Protein AF-A0A6G0RVB8-F1 (afdb_monomer)

Radius of gyration: 49.33 Å; Cα contacts (8 Å, |Δi|>4): 49; chains: 1; bounding box: 120×69×123 Å

Secondary structure (DSSP, 8-state):
-HHHHHHHHHHHHHHS-GGGHHHHHHHHHHHHHHHHHHHHHHHHHHHHHHHHHHHHHHHHHHHHHHHHHHHHHHH-HHHHH--THHHHHHHHHHHHHHHHHHHHHTHHHHHHHHHHHHHHHHHHHIIIIIIHHHHHHHHHHHHHHHHHHHHHHHHHHHHHHHHHHHHHHHHHHHHHHHHHHHHHHHHHHHHHHHT----

Sequence (199 aa):
MSGFLDALFRWQATYIPAELLPAYCVAGIGFVFVWVVSTPERNVGWQFSVEVWRVASLNGALWNDCLRHYNAVLANSEVRQLHGVAYVYALWGTFFAVPMQVLTRNEQKYGDYGRMLRHCWVAAYTTFYEYVPDLGLKTARSVNNYARATKDAAVSSRRRIGEALHLTLLICKFVTSLAFSCQWRSTLSWSTSCWVRPA

Mean predicted aligned error: 15.94 Å

Structure (mmCIF, N/CA/C/O backbone):
data_AF-A0A6G0RVB8-F1
#
_entry.id   AF-A0A6G0RVB8-F1
#
loop_
_atom_site.group_PDB
_atom_site.id
_atom_site.type_symbol
_atom_site.label_atom_id
_atom_site.label_alt_id
_atom_site.label_comp_id
_atom_site.label_asym_id
_atom_site.label_entity_id
_atom_site.label_seq_id
_atom_site.pdbx_PDB_ins_code
_atom_site.Cartn_x
_atom_site.Cartn_y
_atom_site.Cartn_z
_atom_site.occupancy
_atom_site.B_iso_or_equiv
_atom_site.auth_seq_id
_atom_site.auth_comp_id
_atom_site.auth_asym_id
_atom_site.auth_atom_id
_atom_site.pdbx_PDB_model_num
ATOM 1 N N . MET A 1 1 ? 27.997 -13.354 -65.431 1.00 54.69 1 MET A N 1
ATOM 2 C CA . MET A 1 1 ? 28.151 -12.134 -64.603 1.00 54.69 1 MET A CA 1
ATOM 3 C C . MET A 1 1 ? 27.884 -10.842 -65.383 1.00 54.69 1 MET A C 1
ATOM 5 O O . MET A 1 1 ? 27.371 -9.910 -64.785 1.00 54.69 1 MET A O 1
ATOM 9 N N . SER A 1 2 ? 28.139 -10.791 -66.700 1.00 69.94 2 SER A N 1
ATOM 10 C CA . SER A 1 2 ? 27.903 -9.614 -67.561 1.00 69.94 2 SER A CA 1
ATOM 11 C C . SER A 1 2 ? 26.426 -9.218 -67.720 1.00 69.94 2 SER A C 1
ATOM 13 O O . SER A 1 2 ? 26.082 -8.065 -67.500 1.00 69.94 2 SER A O 1
ATOM 15 N N . GLY A 1 3 ? 25.526 -10.169 -67.998 1.00 79.50 3 GLY A N 1
ATOM 16 C CA . GLY A 1 3 ? 24.108 -9.851 -68.248 1.00 79.50 3 GLY A CA 1
ATOM 17 C C . GLY A 1 3 ? 23.340 -9.276 -67.047 1.00 79.50 3 GLY A C 1
ATOM 18 O O . GLY A 1 3 ? 22.412 -8.495 -67.233 1.00 79.50 3 GLY A O 1
ATOM 19 N N . PHE A 1 4 ? 23.738 -9.623 -65.816 1.00 78.25 4 PHE A N 1
ATOM 20 C CA . PHE A 1 4 ? 23.145 -9.058 -64.597 1.00 78.25 4 PHE A CA 1
ATOM 21 C C . PHE A 1 4 ? 23.563 -7.600 -64.403 1.00 78.25 4 PHE A C 1
ATOM 23 O O . PHE A 1 4 ? 22.718 -6.762 -64.112 1.00 78.25 4 PHE A O 1
ATOM 30 N N . LEU A 1 5 ? 24.843 -7.288 -64.629 1.00 77.56 5 LEU A N 1
ATOM 31 C CA . LEU A 1 5 ? 25.342 -5.917 -64.561 1.00 77.56 5 LEU A CA 1
ATOM 32 C C . LEU A 1 5 ? 24.699 -5.047 -65.646 1.00 77.56 5 LEU A C 1
ATOM 34 O O . LEU A 1 5 ? 24.234 -3.962 -65.330 1.00 77.56 5 LEU A O 1
ATOM 38 N N . ASP A 1 6 ? 24.554 -5.541 -66.878 1.00 83.19 6 ASP A N 1
ATOM 39 C CA . ASP A 1 6 ? 23.884 -4.794 -67.957 1.00 83.19 6 ASP A CA 1
ATOM 40 C C . ASP A 1 6 ? 22.391 -4.552 -67.697 1.00 83.19 6 ASP A C 1
ATOM 42 O O . ASP A 1 6 ? 21.833 -3.536 -68.122 1.00 83.19 6 ASP A O 1
ATOM 46 N N . ALA A 1 7 ? 21.716 -5.487 -67.025 1.00 80.62 7 ALA A N 1
ATOM 47 C CA . ALA A 1 7 ? 20.334 -5.306 -66.595 1.00 80.62 7 ALA A CA 1
ATOM 48 C C . ALA A 1 7 ? 20.241 -4.279 -65.458 1.00 80.62 7 ALA A C 1
ATOM 50 O O . ALA A 1 7 ? 19.360 -3.422 -65.478 1.00 80.62 7 ALA A O 1
ATOM 51 N N . LEU A 1 8 ? 21.180 -4.323 -64.511 1.00 75.88 8 LEU A N 1
ATOM 52 C CA . LEU A 1 8 ? 21.249 -3.409 -63.374 1.00 75.88 8 LEU A CA 1
ATOM 53 C C . LEU A 1 8 ? 21.610 -1.986 -63.822 1.00 75.88 8 LEU A C 1
ATOM 55 O O . LEU A 1 8 ? 20.963 -1.043 -63.384 1.00 75.88 8 LEU A O 1
ATOM 59 N N . PHE A 1 9 ? 22.535 -1.822 -64.773 1.00 76.69 9 PHE A N 1
ATOM 60 C CA . PHE A 1 9 ? 22.865 -0.527 -65.376 1.00 76.69 9 PHE A CA 1
ATOM 61 C C . PHE A 1 9 ? 21.705 0.054 -66.182 1.00 76.69 9 PHE A C 1
ATOM 63 O O . PHE A 1 9 ? 21.423 1.244 -66.062 1.00 76.69 9 PHE A O 1
ATOM 70 N N . ARG A 1 10 ? 20.986 -0.766 -66.962 1.00 77.50 10 ARG A N 1
ATOM 71 C CA . ARG A 1 10 ? 19.772 -0.310 -67.660 1.00 77.50 10 ARG A CA 1
ATOM 72 C C . ARG A 1 10 ? 18.672 0.095 -66.687 1.00 77.50 10 ARG A C 1
ATOM 74 O O . ARG A 1 10 ? 18.029 1.122 -66.888 1.00 77.50 10 ARG A O 1
ATOM 81 N N . TRP A 1 11 ? 18.480 -0.679 -65.623 1.00 74.69 11 TRP A N 1
ATOM 82 C CA . TRP A 1 11 ? 17.522 -0.361 -64.569 1.00 74.69 11 TRP A CA 1
ATOM 83 C C . TRP A 1 11 ? 17.906 0.945 -63.859 1.00 74.69 11 TRP A C 1
ATOM 85 O O . TRP A 1 11 ? 17.098 1.865 -63.774 1.00 74.69 11 TRP A O 1
ATOM 95 N N . GLN A 1 12 ? 19.169 1.093 -63.463 1.00 71.19 12 GLN A N 1
ATOM 96 C CA . GLN A 1 12 ? 19.698 2.302 -62.837 1.00 71.19 12 GLN A CA 1
ATOM 97 C C . GLN A 1 12 ? 19.576 3.531 -63.748 1.00 71.19 12 GLN A C 1
ATOM 99 O O . GLN A 1 12 ? 19.141 4.575 -63.282 1.00 71.19 12 GLN A O 1
ATOM 104 N N . ALA A 1 13 ? 19.863 3.411 -65.046 1.00 70.69 13 ALA A N 1
ATOM 105 C CA . ALA A 1 13 ? 19.695 4.505 -66.004 1.00 70.69 13 ALA A CA 1
ATOM 106 C C . ALA A 1 13 ? 18.221 4.903 -66.222 1.00 70.69 13 ALA A C 1
ATOM 108 O O . ALA A 1 13 ? 17.942 6.054 -66.543 1.00 70.69 13 ALA A O 1
ATOM 109 N N . THR A 1 14 ? 17.283 3.966 -66.035 1.00 72.25 14 THR A N 1
ATOM 110 C CA . THR A 1 14 ? 15.838 4.206 -66.199 1.00 72.25 14 THR A CA 1
ATOM 111 C C . THR A 1 14 ? 15.218 4.864 -64.961 1.00 72.25 14 THR A C 1
ATOM 113 O O . THR A 1 14 ? 14.346 5.717 -65.097 1.00 72.25 14 THR A O 1
ATOM 116 N N . TYR A 1 15 ? 15.657 4.483 -63.756 1.00 66.44 15 TYR A N 1
ATOM 117 C CA . TYR A 1 15 ? 15.059 4.937 -62.491 1.00 66.44 15 TYR A CA 1
ATOM 118 C C . TYR A 1 15 ? 15.880 5.999 -61.742 1.00 66.44 15 TYR A C 1
ATOM 120 O O . TYR A 1 15 ? 15.340 6.672 -60.868 1.00 66.44 15 TYR A O 1
ATOM 128 N N . ILE A 1 16 ? 17.165 6.169 -62.066 1.00 65.06 16 ILE A N 1
ATOM 129 C CA . ILE A 1 16 ? 18.071 7.157 -61.462 1.00 65.06 16 ILE A CA 1
ATOM 130 C C . ILE A 1 16 ? 18.689 7.983 -62.604 1.00 65.06 16 ILE A C 1
ATOM 132 O O . ILE A 1 16 ? 19.846 7.770 -62.977 1.00 65.06 16 ILE A O 1
ATOM 136 N N . PRO A 1 17 ? 17.921 8.904 -63.217 1.00 71.94 17 PRO A N 1
ATOM 137 C CA . PRO A 1 17 ? 18.458 9.799 -64.236 1.00 71.94 17 PRO A CA 1
ATOM 138 C C . PRO A 1 17 ? 19.610 10.624 -63.648 1.00 71.94 17 PRO A C 1
ATOM 140 O O . PRO A 1 17 ? 19.508 11.163 -62.543 1.00 71.94 17 PRO A O 1
ATOM 143 N N . ALA A 1 18 ? 20.711 10.732 -64.396 1.00 67.56 18 ALA A N 1
ATOM 144 C CA . ALA A 1 18 ? 21.938 11.397 -63.946 1.00 67.56 18 ALA A CA 1
ATOM 145 C C . ALA A 1 18 ? 21.716 12.867 -63.534 1.00 67.56 18 ALA A C 1
ATOM 147 O O . ALA A 1 18 ? 22.440 13.391 -62.691 1.00 67.56 18 ALA A O 1
ATOM 148 N N . GLU A 1 19 ? 20.676 13.505 -64.071 1.00 71.88 19 GLU A N 1
ATOM 149 C CA . GLU A 1 19 ? 20.276 14.878 -63.749 1.00 71.88 19 GLU A CA 1
ATOM 150 C C . GLU A 1 19 ? 19.735 15.042 -62.317 1.00 71.88 19 GLU A C 1
ATOM 152 O O . GLU A 1 19 ? 19.879 16.111 -61.729 1.00 71.88 19 GLU A O 1
ATOM 157 N N . LEU A 1 20 ? 19.164 13.986 -61.715 1.00 72.38 20 LEU A N 1
ATOM 158 C CA . LEU A 1 20 ? 18.673 13.999 -60.328 1.00 72.38 20 LEU A CA 1
ATOM 159 C C . LEU A 1 20 ? 19.715 13.523 -59.307 1.00 72.38 20 LEU A C 1
ATOM 161 O O . LEU A 1 20 ? 19.480 13.600 -58.100 1.00 72.38 20 LEU A O 1
ATOM 165 N N . LEU A 1 21 ? 20.887 13.076 -59.759 1.00 73.94 21 LEU A N 1
ATOM 166 C CA . LEU A 1 21 ? 21.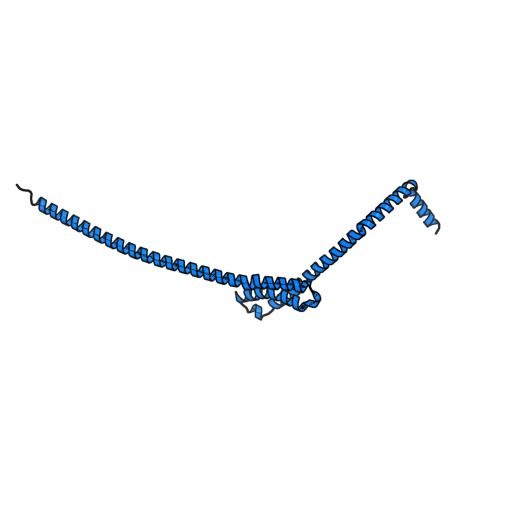975 12.619 -58.893 1.00 73.94 21 LEU A CA 1
ATOM 167 C C . LEU A 1 21 ? 22.395 13.670 -57.840 1.00 73.94 21 LEU A C 1
ATOM 169 O O . LEU A 1 21 ? 22.531 13.301 -56.671 1.00 73.94 21 LEU A O 1
ATOM 173 N N . PRO A 1 22 ? 22.492 14.979 -58.166 1.00 76.38 22 PRO A N 1
ATOM 174 C CA . PRO A 1 22 ? 22.740 16.017 -57.165 1.00 76.38 22 PRO A CA 1
ATOM 175 C C . PRO A 1 22 ? 21.626 16.114 -56.113 1.00 76.38 22 PRO A C 1
ATOM 177 O O . PRO A 1 22 ? 21.911 16.279 -54.928 1.00 76.38 22 PRO A O 1
ATOM 180 N N . ALA A 1 23 ? 20.362 15.964 -56.520 1.00 79.94 23 ALA A N 1
ATOM 181 C CA . ALA A 1 23 ? 19.216 16.018 -55.615 1.00 79.94 23 ALA A CA 1
ATOM 182 C C . ALA A 1 23 ? 19.193 14.821 -54.652 1.00 79.94 23 ALA A C 1
ATOM 184 O O . ALA A 1 23 ? 18.947 15.000 -53.460 1.00 79.94 23 ALA A O 1
ATOM 185 N N . TYR A 1 24 ? 19.530 13.618 -55.131 1.00 79.69 24 TYR A N 1
ATOM 186 C CA . TYR A 1 24 ? 19.682 12.437 -54.277 1.00 79.69 24 TYR A CA 1
ATOM 187 C C . TYR A 1 24 ? 20.841 12.580 -53.287 1.00 79.69 24 TYR A C 1
ATOM 189 O O . TYR A 1 24 ? 20.686 12.213 -52.123 1.00 79.69 24 TYR A O 1
ATOM 197 N N . CYS A 1 25 ? 21.972 13.159 -53.702 1.00 81.25 25 CYS A N 1
ATOM 198 C CA . CYS A 1 25 ? 23.088 13.446 -52.798 1.00 81.25 25 CYS A CA 1
ATOM 199 C C . CYS A 1 25 ? 22.684 14.433 -51.693 1.00 81.25 25 CYS A C 1
ATOM 201 O O . CYS A 1 25 ? 22.973 14.192 -50.523 1.00 81.25 25 CYS A O 1
ATOM 203 N N . VAL A 1 26 ? 21.966 15.508 -52.034 1.00 82.69 26 VAL A N 1
ATOM 204 C CA . VAL A 1 26 ? 21.492 16.500 -51.054 1.00 82.69 26 VAL A CA 1
ATOM 205 C C . VAL A 1 26 ? 20.445 15.902 -50.110 1.00 82.69 26 VAL A C 1
ATOM 207 O O . VAL A 1 26 ? 20.542 16.089 -48.898 1.00 82.69 26 VAL A O 1
ATOM 210 N N . ALA A 1 27 ? 19.489 15.127 -50.629 1.00 86.88 27 ALA A N 1
ATOM 211 C CA . ALA A 1 27 ? 18.504 14.420 -49.811 1.00 86.88 27 ALA A CA 1
ATOM 212 C C . ALA A 1 27 ? 19.164 13.383 -48.887 1.00 86.88 27 ALA A C 1
ATOM 214 O O . ALA A 1 27 ? 18.799 13.278 -47.718 1.00 86.88 27 ALA A O 1
ATOM 215 N N . GLY A 1 28 ? 20.172 12.659 -49.383 1.00 85.88 28 GLY A N 1
ATOM 216 C CA . GLY A 1 28 ? 20.959 11.704 -48.606 1.00 85.88 28 GLY A CA 1
ATOM 217 C C . GLY A 1 28 ? 21.735 12.376 -47.475 1.00 85.88 28 GLY A C 1
ATOM 218 O O . GLY A 1 28 ? 21.649 11.930 -46.333 1.00 85.88 28 GLY A O 1
ATOM 219 N N . ILE A 1 29 ? 22.426 13.487 -47.753 1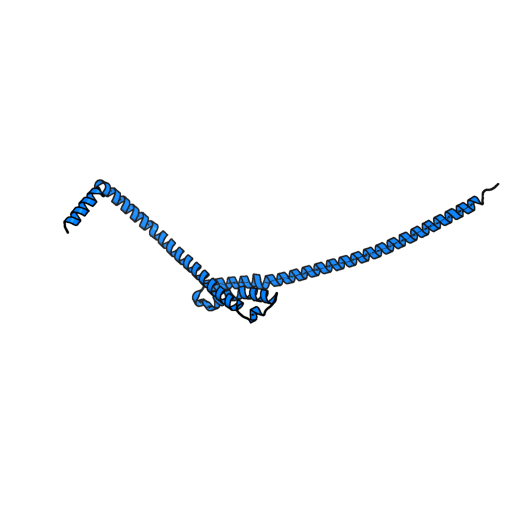.00 88.12 29 ILE A N 1
ATOM 220 C CA . ILE A 1 29 ? 23.124 14.282 -46.729 1.00 88.12 29 ILE A CA 1
ATOM 221 C C . ILE A 1 29 ? 22.126 14.826 -45.702 1.00 88.12 29 ILE A C 1
ATOM 223 O O . ILE A 1 29 ? 22.377 14.726 -44.503 1.00 88.12 29 ILE A O 1
ATOM 227 N N . GLY A 1 30 ? 20.975 15.340 -46.147 1.00 88.25 30 GLY A N 1
ATOM 228 C CA . GLY A 1 30 ? 19.906 15.808 -45.264 1.00 88.25 30 GLY A CA 1
ATOM 229 C C . GLY A 1 30 ? 19.362 14.701 -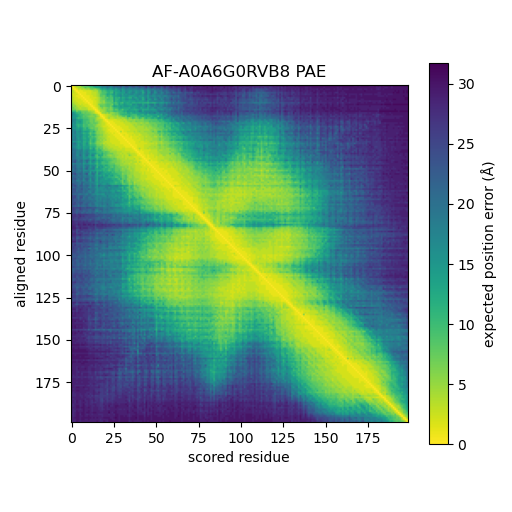44.359 1.00 88.25 30 GLY A C 1
ATOM 230 O O . GLY A 1 30 ? 19.218 14.906 -43.157 1.00 88.25 30 GLY A O 1
ATOM 231 N N . PHE A 1 31 ? 19.130 13.504 -44.900 1.00 89.94 31 PHE A N 1
ATOM 232 C CA . PHE A 1 31 ? 18.672 12.351 -44.125 1.00 89.94 31 PHE A CA 1
ATOM 233 C C . PHE A 1 31 ? 19.720 11.885 -43.113 1.00 89.94 31 PHE A C 1
ATOM 235 O O . PHE A 1 31 ? 19.384 11.642 -41.956 1.00 89.94 31 PHE A O 1
ATOM 242 N N . VAL A 1 32 ? 20.993 11.809 -43.513 1.00 89.25 32 VAL A N 1
ATOM 243 C CA . VAL A 1 32 ? 22.100 11.485 -42.602 1.00 89.25 32 VAL A CA 1
ATOM 244 C C . VAL A 1 32 ? 22.203 12.536 -41.500 1.00 89.25 32 VAL A C 1
ATOM 246 O O . VAL A 1 32 ? 22.337 12.178 -40.336 1.00 89.25 32 VAL A O 1
ATOM 249 N N . PHE A 1 33 ? 22.068 13.820 -41.830 1.00 87.44 33 PHE A N 1
ATOM 250 C CA . PHE A 1 33 ? 22.093 14.902 -40.851 1.00 87.44 33 PHE A CA 1
ATOM 251 C C . PHE A 1 33 ? 20.932 14.794 -39.852 1.00 87.44 33 PHE A C 1
ATOM 253 O O . PHE A 1 33 ? 21.164 14.782 -38.646 1.00 87.44 33 PHE A O 1
ATOM 260 N N . VAL A 1 34 ? 19.694 14.616 -40.329 1.00 91.62 34 VAL A N 1
ATOM 261 C CA . VAL A 1 34 ? 18.511 14.389 -39.477 1.00 91.62 34 VAL A CA 1
ATOM 262 C C . VAL A 1 34 ? 18.686 13.141 -38.614 1.00 91.62 34 VAL A C 1
ATOM 264 O O . VAL A 1 34 ? 18.359 13.151 -37.427 1.00 91.62 34 VAL A O 1
ATOM 267 N N . TRP A 1 35 ? 19.230 12.062 -39.176 1.00 90.88 35 TRP A N 1
ATOM 268 C CA . TRP A 1 35 ? 19.510 10.838 -38.438 1.00 90.88 35 TRP A CA 1
ATOM 269 C C . TRP A 1 35 ? 20.529 11.080 -37.325 1.00 90.88 35 TRP A C 1
ATOM 271 O O . TRP A 1 35 ? 20.294 10.677 -36.189 1.00 90.88 35 TRP A O 1
ATOM 281 N N . VAL A 1 36 ? 21.637 11.762 -37.615 1.00 90.44 36 VAL A N 1
ATOM 282 C CA . VAL A 1 36 ? 22.683 12.080 -36.634 1.00 90.44 36 VAL A CA 1
ATOM 283 C C . VAL A 1 36 ? 22.133 12.978 -35.526 1.00 90.44 36 VAL A C 1
ATOM 285 O O . VAL A 1 36 ? 22.345 12.669 -34.357 1.00 90.44 36 VAL A O 1
ATOM 288 N N . VAL A 1 37 ? 21.363 14.015 -35.868 1.00 86.19 37 VAL A N 1
ATOM 289 C CA . VAL A 1 37 ? 20.760 14.946 -34.898 1.00 86.19 37 VAL A CA 1
ATOM 290 C C . VAL A 1 37 ? 19.707 14.262 -34.017 1.00 86.19 37 VAL A C 1
ATOM 292 O O . VAL A 1 37 ? 19.682 14.488 -32.813 1.00 86.19 37 VAL A O 1
ATOM 295 N N . SER A 1 38 ? 18.883 13.368 -34.575 1.00 84.19 38 SER A N 1
ATOM 296 C CA . SER A 1 38 ? 17.845 12.637 -33.823 1.00 84.19 38 SER A CA 1
ATOM 297 C C . SER A 1 38 ? 18.359 11.398 -33.076 1.00 84.19 38 SER A C 1
ATOM 299 O O . SER A 1 38 ? 17.666 10.844 -32.225 1.00 84.19 38 SER A O 1
ATOM 301 N N . THR A 1 39 ? 19.567 10.909 -33.373 1.00 90.06 39 THR A N 1
ATOM 302 C CA . THR A 1 39 ? 20.178 9.762 -32.674 1.00 90.06 39 THR A CA 1
ATOM 303 C C . THR A 1 39 ? 20.344 9.973 -31.166 1.00 90.06 39 THR A C 1
ATOM 305 O O . THR A 1 39 ? 19.910 9.086 -30.427 1.00 90.06 39 THR A O 1
ATOM 308 N N . PRO A 1 40 ? 20.909 11.089 -30.664 1.00 85.00 40 PRO A N 1
ATOM 309 C CA . PRO A 1 40 ? 21.008 11.312 -29.224 1.00 85.00 40 PRO A CA 1
ATOM 310 C C . PRO A 1 40 ? 19.631 11.354 -28.553 1.00 85.00 40 PRO A C 1
ATOM 312 O O . PRO A 1 40 ? 19.454 10.722 -27.516 1.00 85.00 40 PRO A O 1
ATOM 315 N N . GLU A 1 41 ? 18.637 12.002 -29.166 1.00 84.06 41 GLU A N 1
ATOM 316 C CA . GLU A 1 41 ? 17.272 12.069 -28.626 1.00 84.06 41 GLU A CA 1
ATOM 317 C C . GLU A 1 41 ? 16.610 10.691 -28.557 1.00 84.06 41 GLU A C 1
ATOM 319 O O . GLU A 1 41 ? 16.042 10.323 -27.531 1.00 84.06 41 GLU A O 1
ATOM 324 N N . ARG A 1 42 ? 16.736 9.882 -29.616 1.00 85.19 42 ARG A N 1
ATOM 325 C CA . ARG A 1 42 ? 16.231 8.501 -29.628 1.00 85.19 42 ARG A CA 1
ATOM 326 C C . ARG A 1 42 ? 16.937 7.627 -28.601 1.00 85.19 42 ARG A C 1
ATOM 328 O O . ARG A 1 42 ? 16.284 6.803 -27.969 1.00 85.19 42 ARG A O 1
ATOM 335 N N . ASN A 1 43 ? 18.242 7.815 -28.401 1.00 91.69 43 ASN A N 1
ATOM 336 C CA . ASN A 1 43 ? 18.987 7.079 -27.386 1.00 91.69 43 ASN A CA 1
ATOM 337 C C . ASN A 1 43 ? 18.515 7.456 -25.974 1.00 91.69 43 ASN A C 1
ATOM 339 O O . ASN A 1 43 ? 18.236 6.570 -25.172 1.00 91.69 43 ASN A O 1
ATOM 343 N N . VAL A 1 44 ? 18.338 8.750 -25.687 1.00 90.81 44 VAL A N 1
ATOM 344 C CA . VAL A 1 44 ? 17.771 9.223 -24.411 1.00 90.81 44 VAL A CA 1
ATOM 345 C C . VAL A 1 44 ? 16.350 8.693 -24.216 1.00 90.81 44 VAL A C 1
ATOM 347 O O . VAL A 1 44 ? 16.036 8.171 -23.149 1.00 90.81 44 VAL A O 1
ATOM 350 N N . GLY A 1 45 ? 15.510 8.753 -25.252 1.00 88.06 45 GLY A N 1
ATOM 351 C CA . GLY A 1 45 ? 14.152 8.214 -25.220 1.00 88.06 45 GLY A CA 1
ATOM 352 C C . GLY A 1 45 ? 14.119 6.708 -24.951 1.00 88.06 45 GLY A C 1
ATOM 353 O O . GLY A 1 45 ? 13.288 6.239 -24.173 1.00 88.06 45 GLY A O 1
ATOM 354 N N . TRP A 1 46 ? 15.050 5.946 -25.530 1.00 88.62 46 TRP A N 1
ATOM 355 C CA . TRP A 1 46 ? 15.172 4.511 -25.279 1.00 88.62 46 TRP A CA 1
ATOM 356 C C . TRP A 1 46 ? 15.630 4.215 -23.852 1.00 88.62 46 TRP A C 1
ATOM 358 O O . TRP A 1 46 ? 15.016 3.392 -23.180 1.00 88.62 46 TRP A O 1
ATOM 368 N N . GLN A 1 47 ? 16.643 4.928 -23.355 1.00 90.81 47 GLN A N 1
ATOM 369 C CA . GLN A 1 47 ? 17.108 4.790 -21.971 1.00 90.81 47 GLN A CA 1
ATOM 370 C C . GLN A 1 47 ? 15.998 5.119 -20.970 1.00 90.81 47 GLN A C 1
ATOM 372 O O . GLN A 1 47 ? 15.750 4.354 -20.040 1.00 90.81 47 GLN A O 1
ATOM 377 N N . PHE A 1 48 ? 15.269 6.211 -21.201 1.00 87.62 48 PHE A N 1
ATOM 378 C CA . PHE A 1 48 ? 14.108 6.569 -20.395 1.00 87.62 48 PHE A CA 1
ATOM 379 C C . PHE A 1 48 ? 13.035 5.474 -20.432 1.00 87.62 48 PHE A C 1
ATOM 381 O O . PHE A 1 48 ? 12.529 5.070 -19.389 1.00 87.62 48 PHE A O 1
ATOM 388 N N . SER A 1 49 ? 12.726 4.940 -21.616 1.00 87.12 49 SER A N 1
ATOM 389 C CA . SER A 1 49 ? 11.733 3.870 -21.777 1.00 87.12 49 SER A CA 1
ATOM 390 C C . SER A 1 49 ? 12.143 2.586 -21.055 1.00 87.12 49 SER A C 1
ATOM 392 O O . SER A 1 49 ? 11.308 1.957 -20.408 1.00 87.12 49 SER A O 1
ATOM 394 N N . VAL A 1 50 ? 13.424 2.211 -21.119 1.00 91.94 50 VAL A N 1
ATOM 395 C CA . VAL A 1 50 ? 13.977 1.060 -20.391 1.00 91.94 50 VAL A CA 1
ATOM 396 C C . VAL A 1 50 ? 13.858 1.265 -18.885 1.00 91.94 50 VAL A C 1
ATOM 398 O O . VAL A 1 50 ? 13.444 0.346 -18.181 1.00 91.94 50 VAL A O 1
ATOM 401 N N . GLU A 1 51 ? 14.156 2.461 -18.383 1.00 87.25 51 GLU A N 1
ATOM 402 C CA . GLU A 1 51 ? 14.057 2.760 -16.955 1.00 87.25 51 GLU A CA 1
ATOM 403 C C . GLU A 1 51 ? 12.599 2.772 -16.470 1.00 87.25 51 GLU A C 1
ATOM 405 O O . GLU A 1 51 ? 12.275 2.169 -15.445 1.00 87.25 51 GLU A O 1
ATOM 410 N N . VAL A 1 52 ? 11.683 3.359 -17.247 1.00 87.12 52 VAL A N 1
ATOM 411 C CA . VAL A 1 52 ? 10.236 3.291 -16.984 1.00 87.12 52 VAL A CA 1
ATOM 412 C C . VAL A 1 52 ? 9.757 1.841 -16.978 1.00 87.12 52 VAL A C 1
ATOM 414 O O . VAL A 1 52 ? 9.028 1.433 -16.072 1.00 87.12 52 VAL A O 1
ATOM 417 N N . TRP A 1 53 ? 10.198 1.034 -17.943 1.00 86.50 53 TRP A N 1
ATOM 418 C CA . TRP A 1 53 ? 9.871 -0.387 -18.002 1.00 86.50 53 TRP A CA 1
ATOM 419 C C . TRP A 1 53 ? 10.435 -1.162 -16.805 1.00 86.50 53 TRP A C 1
ATOM 421 O O . TRP A 1 53 ? 9.758 -2.022 -16.236 1.00 86.50 53 TRP A O 1
ATOM 431 N N . ARG A 1 54 ? 11.652 -0.836 -16.362 1.00 88.69 54 ARG A N 1
ATOM 432 C CA . ARG A 1 54 ? 12.273 -1.410 -15.162 1.00 88.69 54 ARG A CA 1
ATOM 433 C C . ARG A 1 54 ? 11.434 -1.118 -13.920 1.00 88.69 54 ARG A C 1
ATOM 435 O O . ARG A 1 54 ? 11.138 -2.028 -13.152 1.00 88.69 54 ARG A O 1
ATOM 442 N N . VAL A 1 55 ? 10.986 0.121 -13.740 1.00 82.88 55 VAL A N 1
ATOM 443 C CA . VAL A 1 55 ? 10.119 0.495 -12.613 1.00 82.88 55 VAL A CA 1
ATOM 444 C C . VAL A 1 55 ? 8.749 -0.181 -12.719 1.00 82.88 55 VAL A C 1
ATOM 446 O O . VAL A 1 55 ? 8.260 -0.722 -11.726 1.00 82.88 55 VAL A O 1
ATOM 449 N N . ALA A 1 56 ? 8.135 -0.212 -13.903 1.00 83.62 56 ALA A N 1
ATOM 450 C CA . ALA A 1 56 ? 6.842 -0.865 -14.116 1.00 83.62 56 ALA A CA 1
ATOM 451 C C . ALA A 1 56 ? 6.907 -2.375 -13.833 1.00 83.62 56 ALA A C 1
ATOM 453 O O . ALA A 1 56 ? 6.040 -2.919 -13.150 1.00 83.62 56 ALA A O 1
ATOM 454 N N . SER A 1 57 ? 7.965 -3.046 -14.291 1.00 84.31 57 SER A N 1
ATOM 455 C CA . SER A 1 57 ? 8.185 -4.475 -14.046 1.00 84.31 57 SER A CA 1
ATOM 456 C C . SER A 1 57 ? 8.488 -4.783 -12.579 1.00 84.31 57 SER A C 1
ATOM 458 O O . SER A 1 57 ? 7.956 -5.760 -12.053 1.00 84.31 57 SER A O 1
ATOM 460 N N . LEU A 1 58 ? 9.255 -3.937 -11.881 1.00 85.81 58 LEU A N 1
ATOM 461 C CA . LEU A 1 58 ? 9.466 -4.061 -10.434 1.00 85.81 58 LEU A CA 1
ATOM 462 C C . LEU A 1 58 ? 8.158 -3.892 -9.654 1.00 85.81 58 LEU A C 1
ATOM 464 O O . LEU A 1 58 ? 7.881 -4.686 -8.756 1.00 85.81 58 LEU A O 1
ATOM 468 N N . ASN A 1 59 ? 7.326 -2.916 -10.025 1.00 83.31 59 ASN A N 1
ATOM 469 C CA . ASN A 1 59 ? 6.003 -2.742 -9.427 1.00 83.31 59 ASN A CA 1
ATOM 470 C C . ASN A 1 59 ? 5.104 -3.954 -9.691 1.00 83.31 59 ASN A C 1
ATOM 472 O O . ASN A 1 59 ? 4.503 -4.485 -8.761 1.00 83.31 59 ASN A O 1
ATOM 476 N N . GLY A 1 60 ? 5.046 -4.436 -10.934 1.00 83.31 60 GLY A N 1
ATOM 477 C CA . GLY A 1 60 ? 4.275 -5.629 -11.285 1.00 83.31 60 GLY A CA 1
ATOM 478 C C . GLY A 1 60 ? 4.736 -6.873 -10.518 1.00 83.31 60 GLY A C 1
ATOM 479 O O . GLY A 1 60 ? 3.911 -7.630 -10.005 1.00 83.31 60 GLY A O 1
ATOM 480 N N . ALA A 1 61 ? 6.050 -7.060 -10.373 1.00 87.25 61 ALA A N 1
ATOM 481 C CA . ALA A 1 61 ? 6.621 -8.154 -9.595 1.00 87.25 61 ALA A CA 1
ATOM 482 C C . ALA A 1 61 ? 6.257 -8.054 -8.108 1.00 87.25 61 ALA A C 1
ATOM 484 O O . ALA A 1 61 ? 5.874 -9.061 -7.514 1.00 87.25 61 ALA A O 1
ATOM 485 N N . LEU A 1 62 ? 6.308 -6.850 -7.530 1.00 87.12 62 LEU A N 1
ATOM 486 C CA . LEU A 1 62 ? 5.912 -6.607 -6.145 1.00 87.12 62 LEU A CA 1
ATOM 487 C C . LEU A 1 62 ? 4.441 -6.961 -5.922 1.00 87.12 62 LEU A C 1
ATOM 489 O O . LEU A 1 62 ? 4.121 -7.689 -4.987 1.00 87.12 62 LEU A O 1
ATOM 493 N N . TRP A 1 63 ? 3.551 -6.488 -6.797 1.00 86.19 63 TRP A N 1
ATOM 494 C CA . TRP A 1 63 ? 2.123 -6.792 -6.719 1.00 86.19 63 TRP A CA 1
ATOM 495 C C . TRP A 1 63 ? 1.852 -8.291 -6.802 1.00 86.19 63 TRP A C 1
ATOM 497 O O . TRP A 1 63 ? 1.075 -8.815 -6.009 1.00 86.19 63 TRP A O 1
ATOM 507 N N . ASN A 1 64 ? 2.526 -8.997 -7.707 1.00 88.44 64 ASN A N 1
ATOM 508 C CA . ASN A 1 64 ? 2.393 -10.444 -7.825 1.00 88.44 64 ASN A CA 1
ATOM 509 C C . ASN A 1 64 ? 2.906 -11.182 -6.572 1.00 88.44 64 ASN A C 1
ATOM 511 O O . ASN A 1 64 ? 2.245 -12.092 -6.070 1.00 88.44 64 ASN A O 1
ATOM 515 N N . ASP A 1 65 ? 4.056 -10.767 -6.029 1.00 87.62 65 ASP A N 1
ATOM 516 C CA . ASP A 1 65 ? 4.627 -11.337 -4.804 1.00 87.62 65 ASP A CA 1
ATOM 517 C C . ASP A 1 65 ? 3.694 -11.101 -3.595 1.00 87.62 65 ASP A C 1
ATOM 519 O O . ASP A 1 65 ? 3.454 -12.024 -2.808 1.00 87.62 65 ASP A O 1
ATOM 523 N N . CYS A 1 66 ? 3.100 -9.906 -3.487 1.00 86.00 66 CYS A N 1
ATOM 524 C CA . CYS A 1 66 ? 2.087 -9.570 -2.485 1.00 86.00 66 CYS A CA 1
ATOM 525 C C . CYS A 1 66 ? 0.812 -10.405 -2.650 1.00 86.00 66 CYS A C 1
ATOM 527 O O . CYS A 1 66 ? 0.347 -10.993 -1.679 1.00 86.00 66 CYS A O 1
ATOM 529 N N . LEU A 1 67 ? 0.265 -10.515 -3.866 1.00 87.38 67 LEU A N 1
ATOM 530 C CA . LEU A 1 67 ? -0.939 -11.307 -4.152 1.00 87.38 67 LEU A CA 1
ATOM 531 C C . LEU A 1 67 ? -0.770 -12.777 -3.762 1.00 87.38 67 LEU A C 1
ATOM 533 O O . LEU A 1 67 ? -1.681 -13.372 -3.191 1.00 87.38 67 LEU A O 1
ATOM 537 N N . ARG A 1 68 ? 0.409 -13.360 -4.003 1.00 87.44 68 ARG A N 1
ATOM 538 C CA . ARG A 1 68 ? 0.715 -14.727 -3.556 1.00 87.44 68 ARG A CA 1
ATOM 539 C C . ARG A 1 68 ? 0.662 -14.861 -2.037 1.00 87.44 68 ARG A C 1
ATOM 541 O O . ARG A 1 68 ? 0.073 -15.816 -1.539 1.00 87.44 68 ARG A O 1
ATOM 548 N N . HIS A 1 69 ? 1.239 -13.907 -1.309 1.00 85.19 69 HIS A N 1
ATOM 549 C CA . HIS A 1 69 ? 1.202 -13.914 0.155 1.00 85.19 69 HIS A CA 1
ATOM 550 C C . HIS A 1 69 ? -0.217 -13.667 0.683 1.00 85.19 69 HIS A C 1
ATOM 552 O O . HIS A 1 69 ? -0.634 -14.351 1.612 1.00 85.19 69 HIS A O 1
ATOM 558 N N . TYR A 1 70 ? -1.000 -12.783 0.058 1.00 83.50 70 TYR A N 1
ATOM 559 C CA . TYR A 1 70 ? -2.410 -12.593 0.409 1.00 83.50 70 TYR A CA 1
ATOM 560 C C . TYR A 1 70 ? -3.234 -13.857 0.210 1.00 83.50 70 TYR A C 1
ATOM 562 O O . TYR A 1 70 ? -3.981 -14.240 1.105 1.00 83.50 70 TYR A O 1
ATOM 570 N N . ASN A 1 71 ? -3.066 -14.537 -0.924 1.00 84.25 71 ASN A N 1
ATOM 571 C CA . ASN A 1 71 ? -3.746 -15.803 -1.177 1.00 84.25 71 ASN A CA 1
ATOM 572 C C . ASN A 1 71 ? -3.358 -16.863 -0.139 1.00 84.25 71 ASN A C 1
ATOM 574 O O . ASN A 1 71 ? -4.226 -17.598 0.322 1.00 84.25 71 ASN A O 1
ATOM 578 N N . ALA A 1 72 ? -2.091 -16.911 0.282 1.00 85.62 72 ALA A N 1
ATOM 579 C CA . ALA A 1 72 ? -1.648 -17.812 1.343 1.00 85.62 72 ALA A CA 1
ATOM 580 C C . ALA A 1 72 ? -2.282 -17.476 2.707 1.00 85.62 72 ALA A C 1
ATOM 582 O O . ALA A 1 72 ? -2.700 -18.383 3.424 1.00 85.62 72 ALA A O 1
ATOM 583 N N . VAL A 1 73 ? -2.404 -16.189 3.054 1.00 83.31 73 VAL A N 1
ATOM 584 C CA . VAL A 1 73 ? -3.068 -15.744 4.292 1.00 83.31 73 VAL A CA 1
ATOM 585 C C . VAL A 1 73 ? -4.566 -16.054 4.259 1.00 83.31 73 VAL A C 1
ATOM 587 O O . VAL A 1 73 ? -5.098 -16.581 5.229 1.00 83.31 73 VAL A O 1
ATOM 590 N N . LEU A 1 74 ? -5.245 -15.775 3.144 1.00 81.00 74 LEU A N 1
ATOM 591 C CA . LEU A 1 74 ? -6.675 -16.055 2.967 1.00 81.00 74 LEU A CA 1
ATOM 592 C C . LEU A 1 74 ? -6.988 -17.556 2.964 1.00 81.00 74 LEU A C 1
ATOM 594 O O . LEU A 1 74 ? -8.058 -17.966 3.412 1.00 81.00 74 LEU A O 1
ATOM 598 N N . ALA A 1 75 ? -6.066 -18.379 2.465 1.00 82.50 75 ALA A N 1
ATOM 599 C CA . ALA A 1 75 ? -6.191 -19.831 2.491 1.00 82.50 75 ALA A CA 1
ATOM 600 C C . ALA A 1 75 ? -5.934 -20.434 3.884 1.00 82.50 75 ALA A C 1
ATOM 602 O O . ALA A 1 75 ? -6.251 -21.604 4.102 1.00 82.50 75 ALA A O 1
ATOM 603 N N . ASN A 1 76 ? -5.375 -19.668 4.828 1.00 84.31 76 ASN A N 1
ATOM 604 C CA . ASN A 1 76 ? -5.058 -20.159 6.163 1.00 84.31 76 ASN A CA 1
ATOM 605 C C . ASN A 1 76 ? -6.339 -20.391 6.986 1.00 84.31 76 ASN A C 1
ATOM 607 O O . ASN A 1 76 ? -7.171 -19.496 7.162 1.00 84.31 76 ASN A O 1
ATOM 611 N N . SER A 1 77 ? -6.484 -21.607 7.518 1.00 77.50 77 SER A N 1
ATOM 612 C CA . SER A 1 77 ? -7.632 -22.014 8.328 1.00 77.50 77 SER A CA 1
ATOM 613 C C . SER A 1 77 ? -7.775 -21.213 9.620 1.00 77.50 77 SER A C 1
ATOM 615 O O . SER A 1 77 ? -8.903 -20.972 10.030 1.00 77.50 77 SER A O 1
ATOM 617 N N . GLU A 1 78 ? -6.678 -20.770 10.239 1.00 79.75 78 GLU A N 1
ATOM 618 C CA . GLU A 1 78 ? -6.725 -19.952 11.458 1.00 79.75 78 GLU A CA 1
ATOM 619 C C . GLU A 1 78 ? -7.360 -18.594 11.175 1.00 79.75 78 GLU A C 1
ATOM 621 O O . GLU A 1 78 ? -8.292 -18.194 11.862 1.00 79.75 78 GLU A O 1
ATOM 626 N N . VAL A 1 79 ? -6.933 -17.927 10.098 1.00 75.44 79 VAL A N 1
ATOM 627 C CA . VAL A 1 79 ? -7.496 -16.637 9.670 1.00 75.44 79 VAL A CA 1
ATOM 628 C C . VAL A 1 79 ? -8.969 -16.791 9.305 1.00 75.44 79 VAL A C 1
ATOM 630 O O . VAL A 1 79 ? -9.787 -15.945 9.653 1.00 75.44 79 VAL A O 1
ATOM 633 N N . ARG A 1 80 ? -9.333 -17.907 8.669 1.00 74.31 80 ARG A N 1
ATOM 634 C CA . ARG A 1 80 ? -10.720 -18.230 8.320 1.00 74.31 80 ARG A CA 1
ATOM 635 C C . ARG A 1 80 ? -11.601 -18.557 9.533 1.00 74.31 80 ARG A C 1
ATOM 637 O O . ARG A 1 80 ? -12.819 -18.441 9.430 1.00 74.31 80 ARG A O 1
ATOM 644 N N . GLN A 1 81 ? -11.007 -18.967 10.653 1.00 79.88 81 GLN A N 1
ATOM 645 C CA . GLN A 1 81 ? -11.712 -19.178 11.920 1.00 79.88 81 GLN A CA 1
ATOM 646 C C . GLN A 1 81 ? -11.981 -17.868 12.671 1.00 79.88 81 GLN A C 1
ATOM 648 O O . GLN A 1 81 ? -12.868 -17.841 13.527 1.00 79.88 81 GLN A O 1
ATOM 653 N N . LEU A 1 82 ? -11.272 -16.771 12.362 1.00 80.50 82 LEU A N 1
ATOM 654 C CA . LEU A 1 82 ? -11.671 -15.463 12.876 1.00 80.50 82 LEU A CA 1
ATOM 655 C C . LEU A 1 82 ? -13.039 -15.092 12.291 1.00 80.50 82 LEU A C 1
ATOM 657 O O . LEU A 1 82 ? -13.255 -15.123 11.081 1.00 80.50 82 LEU A O 1
ATOM 661 N N . HIS A 1 83 ? -13.962 -14.689 13.161 1.00 77.25 83 HIS A N 1
ATOM 662 C CA . HIS A 1 83 ? -15.297 -14.251 12.769 1.00 77.25 83 HIS A CA 1
ATOM 663 C C . HIS A 1 83 ? -15.526 -12.767 13.078 1.00 77.25 83 HIS A C 1
ATOM 665 O O . HIS A 1 83 ? -15.004 -12.207 14.046 1.00 77.25 83 HIS A O 1
ATOM 671 N N . GLY A 1 84 ? -16.342 -12.123 12.240 1.00 82.25 84 GLY A N 1
ATOM 672 C CA . GLY A 1 84 ? -16.822 -10.758 12.448 1.00 82.25 84 GLY A CA 1
ATOM 673 C C . GLY A 1 84 ? -15.720 -9.700 12.382 1.00 82.25 84 GLY A C 1
ATOM 674 O O . GLY A 1 84 ? -14.909 -9.671 11.460 1.00 82.25 84 GLY A O 1
ATOM 675 N N . VAL A 1 85 ? -15.705 -8.800 13.366 1.00 78.75 85 VAL A N 1
ATOM 676 C CA . VAL A 1 85 ? -14.818 -7.624 13.382 1.00 78.75 85 VAL A CA 1
ATOM 677 C C . VAL A 1 85 ? -13.345 -8.015 13.526 1.00 78.75 85 VAL A C 1
ATOM 679 O O . VAL A 1 85 ? -12.479 -7.356 12.958 1.00 78.75 85 VAL A O 1
ATOM 682 N N . ALA A 1 86 ? -13.054 -9.117 14.223 1.00 81.31 86 ALA A N 1
ATOM 683 C CA . ALA A 1 86 ? -11.687 -9.591 14.415 1.00 81.31 86 ALA A CA 1
ATOM 684 C C . ALA A 1 86 ? -11.051 -10.062 13.093 1.00 81.31 86 ALA A C 1
ATOM 686 O O . ALA A 1 86 ? -9.886 -9.772 12.837 1.00 81.31 86 ALA A O 1
ATOM 687 N N . TYR A 1 87 ? -11.837 -10.696 12.213 1.00 80.75 87 TYR A N 1
ATOM 688 C CA . TYR A 1 87 ? -11.404 -11.064 10.860 1.00 80.75 87 TYR A CA 1
ATOM 689 C C . TYR A 1 87 ? -11.095 -9.835 10.004 1.00 80.75 87 TYR A C 1
ATOM 691 O O . TYR A 1 87 ? -10.052 -9.772 9.359 1.00 80.75 87 TYR A O 1
ATOM 699 N N . VAL A 1 88 ? -11.977 -8.831 10.037 1.00 82.94 88 VAL A N 1
ATOM 700 C CA . VAL A 1 88 ? -11.790 -7.579 9.289 1.00 82.94 88 VAL A CA 1
ATOM 701 C C . VAL A 1 88 ? -10.535 -6.848 9.762 1.00 82.94 88 VAL A C 1
ATOM 703 O O . VAL A 1 88 ? -9.752 -6.391 8.936 1.00 82.94 88 VAL A O 1
ATOM 706 N N . TYR A 1 89 ? -10.306 -6.783 11.075 1.00 80.31 89 TYR A N 1
ATOM 707 C CA . TYR A 1 89 ? -9.122 -6.135 11.636 1.00 80.31 89 TYR A CA 1
ATOM 708 C C . TYR A 1 89 ? -7.834 -6.895 11.296 1.00 80.31 89 TYR A C 1
ATOM 710 O O . TYR A 1 89 ? -6.837 -6.282 10.918 1.00 80.31 89 TYR A O 1
ATOM 718 N N . ALA A 1 90 ? -7.870 -8.230 11.354 1.00 83.94 90 ALA A N 1
ATOM 719 C CA . ALA A 1 90 ? -6.756 -9.073 10.938 1.00 83.94 90 ALA A CA 1
ATOM 720 C C . ALA A 1 90 ? -6.432 -8.874 9.450 1.00 83.94 90 ALA A C 1
ATOM 722 O O . ALA A 1 90 ? -5.282 -8.604 9.111 1.00 83.94 90 ALA A O 1
ATOM 723 N N . LEU A 1 91 ? -7.430 -8.910 8.562 1.00 84.12 91 LEU A N 1
ATOM 724 C CA . LEU A 1 91 ? -7.254 -8.619 7.135 1.00 84.12 91 L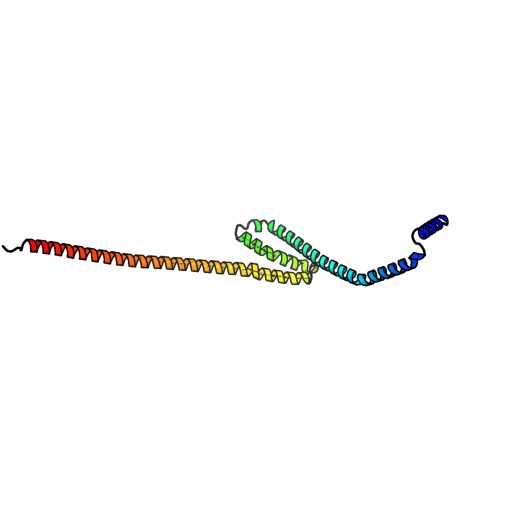EU A CA 1
ATOM 725 C C . LEU A 1 91 ? -6.680 -7.224 6.891 1.00 84.12 91 LEU A C 1
ATOM 727 O O . LEU A 1 91 ? -5.753 -7.074 6.096 1.00 84.12 91 LEU A O 1
ATOM 731 N N . TRP A 1 92 ? -7.202 -6.221 7.597 1.00 83.50 92 TRP A N 1
ATOM 732 C CA . TRP A 1 92 ? -6.736 -4.841 7.500 1.00 83.50 92 TRP A CA 1
ATOM 733 C C . TRP A 1 92 ? -5.270 -4.708 7.920 1.00 83.50 92 TRP A C 1
ATOM 735 O O . TRP A 1 92 ? -4.484 -4.079 7.220 1.00 83.50 92 TRP A O 1
ATOM 745 N N . GLY A 1 93 ? -4.857 -5.370 9.004 1.00 83.69 93 GLY A N 1
ATOM 746 C CA . GLY A 1 93 ? -3.449 -5.425 9.408 1.00 83.69 93 GLY A CA 1
ATOM 747 C C . GLY A 1 93 ? -2.582 -6.172 8.394 1.00 83.69 93 GLY A C 1
ATOM 748 O O . GLY A 1 93 ? -1.479 -5.734 8.062 1.00 83.69 93 GLY A O 1
ATOM 749 N N . THR A 1 94 ? -3.105 -7.263 7.832 1.00 86.25 94 THR A N 1
ATOM 750 C CA . THR A 1 94 ? -2.387 -8.063 6.832 1.00 86.25 94 THR A CA 1
ATOM 751 C C . THR A 1 94 ? -2.138 -7.272 5.545 1.00 86.25 94 THR A C 1
ATOM 753 O O . THR A 1 94 ? -1.078 -7.418 4.937 1.00 86.25 94 THR A O 1
ATOM 756 N N . PHE A 1 95 ? -3.069 -6.391 5.163 1.00 85.81 95 PHE A N 1
ATOM 757 C CA . PHE A 1 95 ? -2.940 -5.493 4.012 1.00 85.81 95 PHE A CA 1
ATOM 758 C C . PHE A 1 95 ? -1.700 -4.588 4.087 1.00 85.81 95 PHE A C 1
ATOM 760 O O . PHE A 1 95 ? -1.052 -4.317 3.081 1.00 85.81 95 PHE A O 1
ATOM 767 N N . PHE A 1 96 ? -1.318 -4.151 5.286 1.00 84.75 96 PHE A N 1
ATOM 768 C CA . PHE A 1 96 ? -0.095 -3.369 5.475 1.00 84.75 96 PHE A CA 1
ATOM 769 C C . PHE A 1 96 ? 1.128 -4.258 5.729 1.00 84.75 96 PHE A C 1
ATOM 771 O O . PHE A 1 96 ? 2.226 -3.963 5.253 1.00 84.75 96 PHE A O 1
ATOM 778 N N . ALA A 1 97 ? 0.954 -5.365 6.454 1.00 86.19 97 ALA A N 1
ATOM 779 C CA . ALA A 1 97 ? 2.050 -6.256 6.824 1.00 86.19 97 ALA A CA 1
ATOM 780 C C . ALA A 1 97 ? 2.664 -6.989 5.622 1.00 86.19 97 ALA A C 1
ATOM 782 O O . ALA A 1 97 ? 3.887 -7.119 5.552 1.00 86.19 97 ALA A O 1
ATOM 783 N N . VAL A 1 98 ? 1.851 -7.443 4.661 1.00 87.00 98 VAL A N 1
ATOM 784 C CA . VAL A 1 98 ? 2.324 -8.233 3.511 1.00 87.00 98 VAL A CA 1
ATOM 785 C C . VAL A 1 98 ? 3.287 -7.438 2.618 1.00 87.00 98 VAL A C 1
ATOM 787 O O . VAL A 1 98 ? 4.394 -7.934 2.396 1.00 87.00 98 VAL A O 1
ATOM 790 N N . PRO A 1 99 ? 2.977 -6.207 2.157 1.00 84.94 99 PRO A N 1
ATOM 791 C CA . PRO A 1 99 ? 3.921 -5.411 1.375 1.00 84.94 99 PRO A CA 1
ATOM 792 C C . PRO A 1 99 ? 5.225 -5.136 2.127 1.00 84.94 99 PRO A C 1
ATOM 794 O O . PRO A 1 99 ? 6.305 -5.278 1.557 1.00 84.94 99 PRO A O 1
ATOM 797 N N . MET A 1 100 ? 5.154 -4.819 3.426 1.00 85.81 100 MET A N 1
ATOM 798 C CA . MET A 1 100 ? 6.348 -4.601 4.250 1.00 85.81 100 MET A CA 1
ATOM 799 C C . MET A 1 100 ? 7.216 -5.864 4.369 1.00 85.81 100 MET A C 1
ATOM 801 O O . MET A 1 100 ? 8.444 -5.777 4.268 1.00 85.81 100 MET A O 1
ATOM 805 N N . GLN A 1 101 ? 6.604 -7.040 4.544 1.00 87.81 101 GLN A N 1
ATOM 806 C CA . GLN A 1 101 ? 7.315 -8.321 4.606 1.00 87.81 101 GLN A CA 1
ATOM 807 C C . GLN A 1 101 ? 7.940 -8.697 3.261 1.00 87.81 101 GLN A C 1
ATOM 809 O O . GLN A 1 101 ? 9.107 -9.085 3.225 1.00 87.81 101 GLN A O 1
ATOM 814 N N . VAL A 1 102 ? 7.206 -8.548 2.155 1.00 86.94 102 VAL A N 1
ATOM 815 C CA . VAL A 1 102 ? 7.710 -8.833 0.803 1.00 86.94 102 VAL A CA 1
ATOM 816 C C . VAL A 1 102 ? 8.895 -7.930 0.469 1.00 86.94 102 VAL A C 1
ATOM 818 O O . VAL A 1 102 ? 9.894 -8.422 -0.057 1.00 86.94 102 VAL A O 1
ATOM 821 N N . LEU A 1 103 ? 8.824 -6.642 0.817 1.00 86.38 103 LEU A N 1
ATOM 822 C CA . LEU A 1 103 ? 9.916 -5.687 0.613 1.00 86.38 103 LEU A CA 1
ATOM 823 C C . LEU A 1 103 ? 11.139 -6.001 1.478 1.00 86.38 103 LEU A C 1
ATOM 825 O O . LEU A 1 103 ? 12.263 -5.869 1.007 1.00 86.38 103 LEU A O 1
ATOM 829 N N . THR A 1 104 ? 10.931 -6.457 2.715 1.00 85.44 104 THR A N 1
ATOM 830 C CA . THR A 1 104 ? 12.028 -6.839 3.620 1.00 85.44 104 THR A CA 1
ATOM 831 C C . THR A 1 104 ? 12.702 -8.133 3.163 1.00 85.44 104 THR A C 1
ATOM 833 O O . THR A 1 104 ? 13.923 -8.220 3.115 1.00 85.44 104 THR A O 1
ATOM 836 N N . ARG A 1 105 ? 11.918 -9.145 2.776 1.00 85.56 105 ARG A N 1
ATO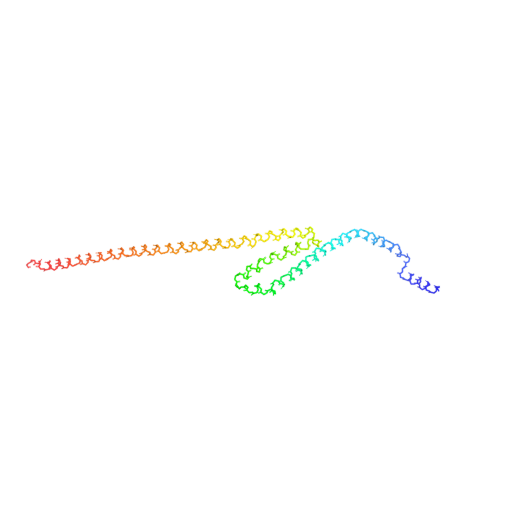M 837 C CA . ARG A 1 105 ? 12.440 -10.452 2.350 1.00 85.56 105 ARG A CA 1
ATOM 838 C C . ARG A 1 105 ? 13.171 -10.385 1.011 1.00 85.56 105 ARG A C 1
ATOM 840 O O . ARG A 1 105 ? 14.094 -11.155 0.777 1.00 85.56 105 ARG A O 1
ATOM 847 N N . ASN A 1 106 ? 12.754 -9.470 0.140 1.00 84.44 106 ASN A N 1
ATOM 848 C CA . ASN A 1 106 ? 13.322 -9.284 -1.189 1.00 84.44 106 ASN A CA 1
ATOM 849 C C . ASN A 1 106 ? 14.168 -8.003 -1.280 1.00 84.44 106 ASN A C 1
ATOM 851 O O . ASN A 1 106 ? 14.224 -7.383 -2.344 1.00 84.44 106 ASN A O 1
ATOM 855 N N . GLU A 1 107 ? 14.838 -7.603 -0.193 1.00 84.50 107 GLU A N 1
ATOM 856 C CA . GLU A 1 107 ? 15.678 -6.396 -0.180 1.00 84.50 107 GLU A CA 1
ATOM 857 C C . GLU A 1 107 ? 16.748 -6.437 -1.283 1.00 84.50 107 GLU A C 1
ATOM 859 O O . GLU A 1 107 ? 16.972 -5.441 -1.959 1.00 84.50 107 GLU A O 1
ATOM 864 N N . GLN A 1 108 ? 17.320 -7.609 -1.572 1.00 82.94 108 GLN A N 1
ATOM 865 C CA . GLN A 1 108 ? 18.296 -7.777 -2.655 1.00 82.94 108 GLN A CA 1
ATOM 866 C C . GLN A 1 108 ? 17.707 -7.535 -4.061 1.00 82.94 108 GLN A C 1
ATOM 868 O O . GLN A 1 108 ? 18.421 -7.100 -4.959 1.00 82.94 108 GLN A O 1
ATOM 873 N N . LYS A 1 109 ? 16.409 -7.803 -4.264 1.00 84.19 109 LYS A N 1
ATOM 874 C CA . LYS A 1 109 ? 15.710 -7.644 -5.554 1.00 84.19 109 LYS A CA 1
ATOM 875 C C . LYS A 1 109 ? 15.242 -6.206 -5.777 1.00 84.19 109 LYS A C 1
ATOM 877 O O . LYS A 1 109 ? 15.279 -5.721 -6.904 1.00 84.19 109 LYS A O 1
ATOM 882 N N . TYR A 1 110 ? 14.776 -5.544 -4.719 1.00 81.56 110 TYR A N 1
ATOM 883 C CA . TYR A 1 110 ? 14.195 -4.201 -4.806 1.00 81.56 110 TYR A CA 1
ATOM 884 C C . TYR A 1 110 ? 15.170 -3.084 -4.399 1.00 81.56 110 TYR A C 1
ATOM 886 O O . TYR A 1 110 ? 14.934 -1.929 -4.752 1.00 81.56 110 TYR A O 1
ATOM 894 N N . GLY A 1 111 ? 16.265 -3.401 -3.702 1.00 86.25 111 GLY A N 1
ATOM 895 C CA . GLY A 1 111 ? 17.333 -2.470 -3.334 1.00 86.25 111 GLY A CA 1
ATOM 896 C C . GLY A 1 111 ? 16.823 -1.190 -2.666 1.00 86.25 111 GLY A C 1
ATOM 897 O O . GLY A 1 111 ? 15.903 -1.213 -1.844 1.00 86.25 111 GLY A O 1
ATOM 898 N N . ASP A 1 112 ? 17.390 -0.049 -3.064 1.00 87.44 112 ASP A N 1
ATOM 899 C CA . ASP A 1 112 ? 17.010 1.276 -2.555 1.00 87.44 112 ASP A CA 1
ATOM 900 C C . ASP A 1 112 ? 15.545 1.635 -2.813 1.00 87.44 112 ASP A C 1
ATOM 902 O O . ASP A 1 112 ? 14.881 2.206 -1.946 1.00 87.44 112 ASP A O 1
ATOM 906 N N . TYR A 1 113 ? 15.013 1.242 -3.974 1.00 82.00 113 TYR A N 1
ATOM 907 C CA . TYR A 1 113 ? 13.606 1.449 -4.311 1.00 82.00 113 TYR A CA 1
ATOM 908 C C . TYR A 1 113 ? 12.688 0.744 -3.304 1.00 82.00 113 TYR A C 1
ATOM 910 O O . TYR A 1 113 ? 11.73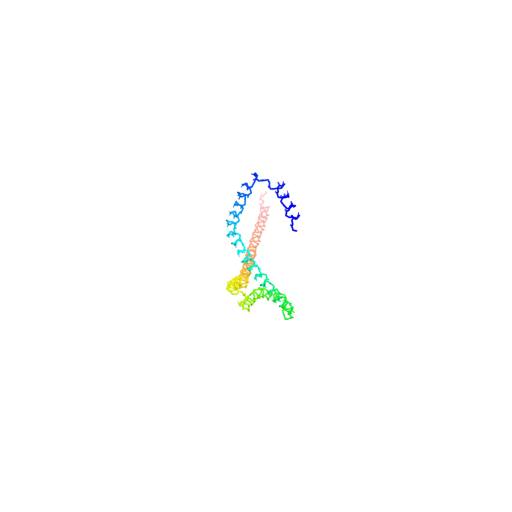1 1.332 -2.799 1.00 82.00 113 TYR A O 1
ATOM 918 N N . GLY A 1 114 ? 13.025 -0.498 -2.946 1.00 84.31 114 GLY A N 1
ATOM 919 C CA . GLY A 1 114 ? 12.283 -1.267 -1.954 1.00 84.31 114 GLY A CA 1
ATOM 920 C C . GLY A 1 114 ? 12.348 -0.663 -0.553 1.00 84.31 114 GLY A C 1
ATOM 921 O O . GLY A 1 114 ? 11.335 -0.642 0.149 1.00 84.31 114 GLY A O 1
ATOM 922 N N . ARG A 1 115 ? 13.504 -0.111 -0.159 1.00 86.94 115 ARG A N 1
ATOM 923 C CA . ARG A 1 115 ? 13.662 0.590 1.125 1.00 86.94 115 ARG A CA 1
ATOM 924 C C . ARG A 1 115 ? 12.788 1.835 1.212 1.00 86.94 115 ARG A C 1
ATOM 926 O O . ARG A 1 115 ? 12.063 2.001 2.192 1.00 86.94 115 ARG A O 1
ATOM 933 N N . MET A 1 116 ? 12.797 2.675 0.178 1.00 88.44 116 MET A N 1
ATOM 934 C CA . M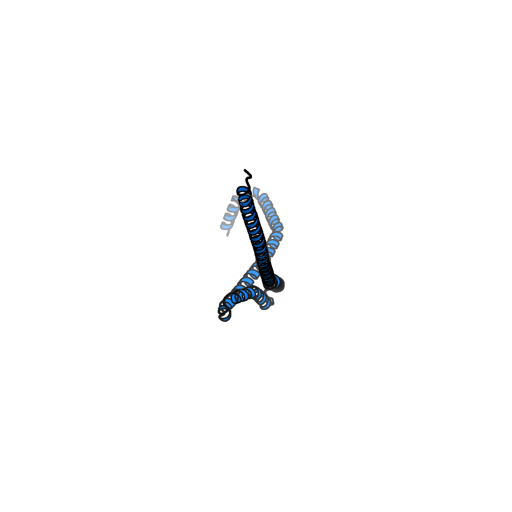ET A 1 116 ? 11.947 3.867 0.131 1.00 88.44 116 MET A CA 1
ATOM 935 C C . MET A 1 116 ? 10.460 3.496 0.168 1.00 88.44 116 MET A C 1
ATOM 937 O O . MET A 1 116 ? 9.693 4.062 0.951 1.00 88.44 116 MET A O 1
ATOM 941 N N . LEU A 1 117 ? 10.057 2.495 -0.619 1.00 85.62 117 LEU A N 1
ATOM 942 C CA . LEU A 1 117 ? 8.674 2.033 -0.645 1.00 85.62 117 LEU A CA 1
ATOM 943 C C . LEU A 1 117 ? 8.245 1.442 0.705 1.00 85.62 117 LEU A C 1
ATOM 945 O O . LEU A 1 117 ? 7.123 1.674 1.149 1.00 85.62 117 LEU A O 1
ATOM 949 N N . ARG A 1 118 ? 9.145 0.749 1.411 1.00 87.50 118 ARG A N 1
ATOM 950 C CA . ARG A 1 118 ? 8.895 0.246 2.768 1.00 87.50 118 ARG A CA 1
ATOM 951 C C . ARG A 1 118 ? 8.631 1.386 3.748 1.00 87.50 118 ARG A C 1
ATOM 953 O O . ARG A 1 118 ? 7.680 1.289 4.515 1.00 87.50 118 ARG A O 1
ATOM 960 N N . HIS A 1 119 ? 9.416 2.462 3.720 1.00 88.06 119 HIS A N 1
ATOM 961 C CA . HIS A 1 119 ? 9.156 3.631 4.569 1.00 88.06 119 HIS A CA 1
ATOM 962 C C . HIS A 1 119 ? 7.795 4.272 4.269 1.00 88.06 119 HIS A C 1
ATOM 964 O O . HIS A 1 119 ? 7.078 4.637 5.199 1.00 88.06 119 HIS A O 1
ATOM 970 N N . CYS A 1 120 ? 7.403 4.339 2.993 1.00 87.19 120 CYS A N 1
ATOM 971 C CA . CYS A 1 120 ? 6.071 4.800 2.597 1.00 87.19 120 CYS A CA 1
ATOM 972 C C . CYS A 1 120 ? 4.963 3.898 3.169 1.00 87.19 120 CYS A C 1
ATOM 974 O O . CYS A 1 120 ? 3.999 4.397 3.746 1.00 87.19 120 CYS A O 1
ATOM 976 N N . TRP A 1 121 ? 5.134 2.575 3.104 1.00 88.12 121 TRP A N 1
ATOM 977 C CA . TRP A 1 121 ? 4.192 1.622 3.699 1.00 88.12 121 TRP A CA 1
ATOM 978 C C . TRP A 1 121 ? 4.126 1.703 5.225 1.00 88.12 121 TRP A C 1
ATOM 980 O O . TRP A 1 121 ? 3.036 1.604 5.778 1.00 88.12 121 TRP A O 1
ATOM 990 N N . VAL A 1 122 ? 5.252 1.934 5.907 1.00 88.62 122 VAL A N 1
ATOM 991 C CA . VAL A 1 122 ? 5.273 2.168 7.360 1.00 88.62 122 VAL A CA 1
ATOM 992 C C . VAL A 1 122 ? 4.491 3.437 7.708 1.00 88.62 122 VAL A C 1
ATOM 994 O O . VAL A 1 122 ? 3.669 3.411 8.617 1.00 88.62 122 VAL A O 1
ATOM 997 N N . ALA A 1 123 ? 4.681 4.526 6.958 1.00 88.12 123 ALA A N 1
ATOM 998 C CA . ALA A 1 123 ? 3.929 5.766 7.157 1.00 88.12 123 ALA A CA 1
ATOM 999 C C . ALA A 1 123 ? 2.424 5.598 6.870 1.00 88.12 123 ALA A C 1
ATOM 1001 O O . ALA A 1 123 ? 1.578 6.153 7.573 1.00 88.12 123 ALA A O 1
ATOM 1002 N N . ALA A 1 124 ? 2.071 4.805 5.857 1.00 83.94 124 ALA A N 1
ATOM 1003 C CA . ALA A 1 124 ? 0.683 4.456 5.586 1.00 83.94 124 ALA A CA 1
ATOM 1004 C C . ALA A 1 124 ? 0.091 3.608 6.724 1.00 83.94 124 ALA A C 1
ATOM 1006 O O . ALA A 1 124 ? -1.025 3.875 7.158 1.00 83.94 124 ALA A O 1
ATOM 1007 N N . TYR A 1 125 ? 0.843 2.641 7.256 1.00 86.50 125 TYR A N 1
ATOM 1008 C CA . TYR A 1 125 ? 0.422 1.826 8.396 1.00 86.50 125 TYR A CA 1
ATOM 1009 C C . TYR A 1 125 ? 0.153 2.684 9.641 1.00 86.50 125 TYR A C 1
ATOM 1011 O O . TYR A 1 125 ? -0.930 2.601 10.215 1.00 86.50 125 TYR A O 1
ATOM 1019 N N . THR A 1 126 ? 1.070 3.574 10.025 1.00 85.31 126 THR A N 1
ATOM 1020 C CA . THR A 1 126 ? 0.863 4.441 11.200 1.00 85.31 126 THR A CA 1
ATOM 1021 C C . THR A 1 126 ? -0.342 5.367 11.017 1.00 85.31 126 THR A C 1
ATOM 1023 O O . THR A 1 126 ? -1.142 5.562 11.931 1.00 85.31 126 THR A O 1
ATOM 1026 N N . THR A 1 127 ? -0.546 5.885 9.805 1.00 81.44 127 THR A N 1
ATOM 1027 C CA . THR A 1 127 ? -1.669 6.786 9.514 1.00 81.44 127 THR A CA 1
ATOM 1028 C C . THR A 1 127 ? -3.012 6.050 9.457 1.00 81.44 127 THR A C 1
ATOM 1030 O O . THR A 1 127 ? -3.989 6.493 10.053 1.00 81.44 127 THR A O 1
ATOM 1033 N N . PHE A 1 128 ? -3.104 4.928 8.744 1.00 79.44 128 P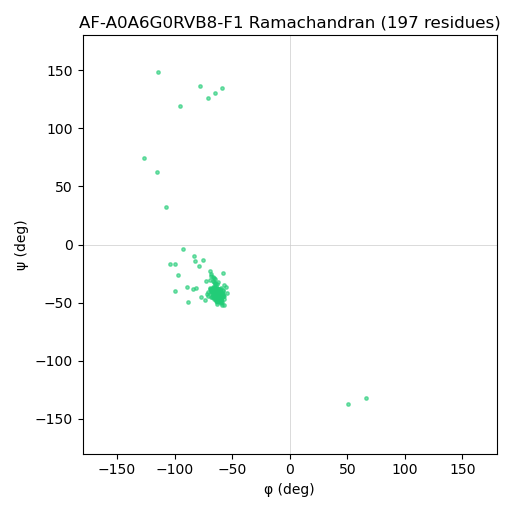HE A N 1
ATOM 1034 C CA . PHE A 1 128 ? -4.385 4.273 8.455 1.00 79.44 128 PHE A CA 1
ATOM 1035 C C . PHE A 1 128 ? -4.735 3.127 9.404 1.00 79.44 128 PHE A C 1
ATOM 1037 O O . PHE A 1 128 ? -5.916 2.819 9.568 1.00 79.44 128 PHE A O 1
ATOM 1044 N N . TYR A 1 129 ? -3.747 2.478 10.014 1.00 79.50 129 TYR A N 1
ATOM 1045 C CA . TYR A 1 129 ? -3.976 1.367 10.933 1.00 79.50 129 TYR A CA 1
ATOM 1046 C C . TYR A 1 129 ? -3.903 1.795 12.398 1.00 79.50 129 TYR A C 1
ATOM 1048 O O . TYR A 1 129 ? -4.721 1.346 13.190 1.00 79.50 129 TYR A O 1
ATOM 1056 N N . GLU A 1 130 ? -2.974 2.672 12.781 1.00 81.06 130 GLU A N 1
ATOM 1057 C CA . GLU A 1 130 ? -2.870 3.104 14.185 1.00 81.06 130 GLU A CA 1
ATOM 1058 C C . GLU A 1 130 ? -3.766 4.311 14.477 1.00 81.06 130 GLU A C 1
ATOM 1060 O O . GLU A 1 130 ? -4.551 4.292 15.426 1.00 81.06 130 GLU A O 1
ATOM 1065 N N . TYR A 1 131 ? -3.696 5.352 13.644 1.00 78.88 131 TYR A N 1
ATOM 1066 C CA . TYR A 1 131 ? -4.383 6.610 13.930 1.00 78.88 131 TYR A CA 1
ATOM 1067 C C . TYR A 1 131 ? -5.895 6.568 13.651 1.00 78.88 131 TYR A C 1
ATOM 1069 O O . TYR A 1 131 ? -6.683 7.016 14.484 1.00 78.88 131 TYR A O 1
ATOM 1077 N N . VAL A 1 132 ? -6.336 6.016 12.513 1.00 83.56 132 VAL A N 1
ATOM 1078 C CA . VAL A 1 132 ? -7.768 5.998 12.138 1.00 83.56 132 VAL A CA 1
ATOM 1079 C C . VAL A 1 132 ? -8.645 5.228 13.140 1.00 83.56 132 VAL A C 1
ATOM 1081 O O . VAL A 1 132 ? -9.676 5.775 13.544 1.00 83.56 132 VAL A O 1
ATOM 1084 N N . PRO A 1 133 ? -8.292 4.008 13.593 1.00 79.12 133 PRO A N 1
ATOM 1085 C CA . PRO A 1 133 ? -9.119 3.285 14.558 1.00 79.12 133 PRO A CA 1
ATOM 1086 C C . PRO A 1 133 ? -9.156 3.968 15.924 1.00 79.12 133 PRO A C 1
ATOM 1088 O O . PRO A 1 133 ? -10.227 4.063 16.523 1.00 79.12 133 PRO A O 1
ATOM 1091 N N . ASP A 1 134 ? -8.026 4.500 16.397 1.00 84.88 134 ASP A N 1
ATOM 1092 C CA . ASP A 1 134 ? -7.968 5.250 17.656 1.00 84.88 134 ASP A CA 1
ATOM 1093 C C . ASP A 1 134 ? -8.822 6.525 17.593 1.00 84.88 134 ASP A C 1
ATOM 1095 O O . ASP A 1 134 ? -9.622 6.799 18.494 1.00 84.88 134 ASP A O 1
ATOM 1099 N N . LEU A 1 135 ? -8.740 7.266 16.485 1.00 83.38 135 LEU A N 1
ATOM 1100 C CA . LEU A 1 135 ? -9.580 8.433 16.247 1.00 83.38 135 LEU A CA 1
ATOM 1101 C C . LEU A 1 135 ? -11.065 8.050 16.183 1.00 83.38 135 LEU A C 1
ATOM 1103 O O . LEU A 1 135 ? -11.906 8.730 16.779 1.00 83.38 135 LEU A O 1
ATOM 1107 N N . GLY A 1 136 ? -11.395 6.942 15.516 1.00 82.38 136 GLY A N 1
ATOM 1108 C CA . GLY A 1 136 ? -12.748 6.393 15.456 1.00 82.38 136 GLY A CA 1
ATOM 1109 C C . GLY A 1 136 ? -13.290 6.048 16.843 1.00 82.38 136 GLY A C 1
ATOM 1110 O O . GLY A 1 136 ? -14.399 6.453 17.195 1.00 82.38 136 GLY A O 1
ATOM 1111 N N . LEU A 1 137 ? -12.486 5.382 17.676 1.00 85.00 137 LEU A N 1
ATOM 1112 C CA . LEU A 1 137 ? -12.844 5.037 19.054 1.00 85.00 137 LEU A CA 1
ATOM 1113 C C . LEU A 1 137 ? -13.037 6.278 19.931 1.00 85.00 137 LEU A C 1
ATOM 1115 O O . LEU A 1 137 ? -14.008 6.352 20.691 1.00 85.00 137 LEU A O 1
ATOM 1119 N N . LYS A 1 138 ? -12.152 7.274 19.818 1.00 88.12 138 LYS A N 1
ATOM 1120 C CA . LYS A 1 138 ? -12.276 8.556 20.531 1.00 88.12 138 LYS A CA 1
ATOM 1121 C C . LYS A 1 138 ? -13.534 9.309 20.110 1.00 88.12 138 LYS A C 1
ATOM 1123 O O . LYS A 1 138 ? -14.269 9.800 20.968 1.00 88.12 138 LYS A O 1
ATOM 1128 N N . THR A 1 139 ? -13.823 9.333 18.814 1.00 83.00 139 THR A N 1
ATOM 1129 C CA . THR A 1 139 ? -15.023 9.967 18.257 1.00 83.00 139 THR A CA 1
ATOM 1130 C C . THR A 1 139 ? -16.285 9.264 18.744 1.00 83.00 139 THR A C 1
ATOM 1132 O O . THR A 1 139 ? -17.186 9.918 19.262 1.00 83.00 139 THR A O 1
ATOM 1135 N N . ALA A 1 140 ? -16.329 7.931 18.692 1.00 85.00 140 ALA A N 1
ATOM 1136 C CA . ALA A 1 140 ? -17.458 7.147 19.187 1.00 85.00 140 ALA A CA 1
ATOM 1137 C C . ALA A 1 140 ? -17.699 7.366 20.690 1.00 85.00 140 ALA A C 1
ATOM 1139 O O . ALA A 1 140 ? -18.839 7.544 21.125 1.00 85.00 140 ALA A O 1
ATOM 1140 N N . ARG A 1 141 ? -16.627 7.414 21.492 1.00 87.12 141 ARG A N 1
ATOM 1141 C CA . ARG A 1 141 ? -16.716 7.696 22.932 1.00 87.12 141 ARG A CA 1
ATOM 1142 C C . ARG A 1 141 ? -17.240 9.107 23.197 1.00 87.12 141 ARG A C 1
ATOM 1144 O O . ARG A 1 141 ? -18.099 9.277 24.058 1.00 87.12 141 ARG A O 1
ATOM 1151 N N . SER A 1 142 ? -16.762 10.092 22.439 1.00 86.62 142 SER A N 1
ATOM 1152 C CA . SER A 1 142 ? -17.250 11.471 22.505 1.00 86.62 142 SER A CA 1
ATOM 1153 C C . SER A 1 142 ? -18.743 11.551 22.178 1.00 86.62 142 SER A C 1
ATOM 1155 O O . SER A 1 142 ? -19.520 12.063 22.981 1.00 86.62 142 SER A O 1
ATOM 1157 N N . VAL A 1 143 ? -19.177 10.949 21.066 1.00 89.88 143 VAL A N 1
ATOM 1158 C CA . VAL A 1 143 ? -20.591 10.901 20.658 1.00 89.88 143 VAL A CA 1
ATOM 1159 C C . VAL A 1 143 ? -21.462 10.242 21.729 1.00 89.88 143 VAL A C 1
ATOM 1161 O O . VAL A 1 143 ? -22.528 10.759 22.057 1.00 89.88 143 VAL A O 1
ATOM 1164 N N . ASN A 1 144 ? -21.006 9.139 22.329 1.00 89.75 144 ASN A N 1
ATOM 1165 C CA . ASN A 1 144 ? -21.739 8.470 23.404 1.00 89.75 144 ASN A CA 1
ATOM 1166 C C . ASN A 1 144 ? -21.869 9.358 24.656 1.00 89.75 144 ASN A C 1
ATOM 1168 O O . ASN A 1 144 ? -22.928 9.398 25.282 1.00 89.75 144 ASN A O 1
ATOM 1172 N N . ASN A 1 145 ? -20.819 10.107 25.004 1.00 91.81 145 ASN A N 1
ATOM 1173 C CA . ASN A 1 145 ? -20.859 11.058 26.115 1.00 91.81 145 ASN A CA 1
ATOM 1174 C C . ASN A 1 145 ? -21.834 12.209 25.837 1.00 91.81 145 ASN A C 1
ATOM 1176 O O . ASN A 1 145 ? -22.632 12.544 26.710 1.00 91.81 145 ASN A O 1
ATOM 1180 N N . TYR A 1 146 ? -21.832 12.756 24.618 1.00 84.19 146 TYR A N 1
ATOM 1181 C CA . TYR A 1 146 ? -22.814 13.756 24.195 1.00 84.19 146 TYR A CA 1
ATOM 1182 C C . TYR A 1 146 ? -24.242 13.211 24.271 1.00 84.19 146 TYR A C 1
ATOM 1184 O O . TYR A 1 146 ? -25.105 13.840 24.875 1.00 84.19 146 TYR A O 1
ATOM 1192 N N . ALA A 1 147 ? -24.487 12.012 23.739 1.00 87.19 147 ALA A N 1
ATOM 1193 C CA . ALA A 1 147 ? -25.806 11.386 23.771 1.00 87.19 147 ALA A CA 1
ATOM 1194 C C . ALA A 1 147 ? -26.313 11.156 25.206 1.00 87.19 147 ALA A C 1
ATOM 1196 O O . ALA A 1 147 ? -27.497 11.364 25.486 1.00 87.19 147 ALA A O 1
ATOM 1197 N N . ARG A 1 148 ? -25.426 10.757 26.131 1.00 88.62 148 ARG A N 1
ATOM 1198 C CA . ARG A 1 148 ? -25.752 10.649 27.562 1.00 88.62 148 ARG A CA 1
ATOM 1199 C C . ARG A 1 148 ? -26.084 12.006 28.167 1.00 88.62 148 ARG A C 1
ATOM 1201 O O . ARG A 1 148 ? -27.148 12.138 28.759 1.00 88.62 148 ARG A O 1
ATOM 1208 N N . ALA A 1 149 ? -25.251 13.019 27.937 1.00 90.81 149 ALA A N 1
ATOM 1209 C CA . ALA A 1 149 ? -25.493 14.367 28.444 1.00 90.81 149 ALA A CA 1
ATOM 1210 C C . ALA A 1 149 ? -26.835 14.939 27.951 1.00 90.81 149 ALA A C 1
ATOM 1212 O O . ALA A 1 149 ? -27.582 15.533 28.727 1.00 90.81 149 ALA A O 1
ATOM 1213 N N . THR A 1 150 ? -27.196 14.703 26.684 1.00 84.50 150 THR A N 1
ATOM 1214 C CA . THR A 1 150 ? -28.500 15.103 26.137 1.00 84.50 150 THR A CA 1
ATOM 1215 C C . THR A 1 150 ? -29.655 14.364 26.810 1.00 84.50 150 THR A C 1
ATOM 1217 O O . THR A 1 150 ? -30.668 14.985 27.136 1.00 84.50 150 THR A O 1
ATOM 1220 N N . LYS A 1 151 ? -29.520 13.054 27.057 1.00 86.62 151 LYS A N 1
ATOM 1221 C CA . LYS A 1 151 ? -30.526 12.285 27.807 1.00 86.62 151 LYS A CA 1
ATOM 1222 C C . LYS A 1 151 ? -30.699 12.815 29.228 1.00 86.62 151 LYS A C 1
ATOM 1224 O O . LYS A 1 151 ? -31.834 13.038 29.645 1.00 86.62 151 LYS A O 1
ATOM 1229 N N . ASP A 1 152 ? -29.605 13.062 29.939 1.00 91.81 152 ASP A N 1
ATOM 1230 C CA . ASP A 1 152 ? -29.640 13.552 31.319 1.00 91.81 152 ASP A CA 1
ATOM 1231 C C . ASP A 1 152 ? -30.280 14.946 31.397 1.00 91.81 152 ASP A C 1
ATOM 1233 O O . ASP A 1 152 ? -31.135 15.203 32.251 1.00 91.81 152 ASP A O 1
ATOM 1237 N N . ALA A 1 153 ? -29.959 15.827 30.444 1.00 86.69 153 ALA A N 1
ATOM 1238 C CA . ALA A 1 153 ? -30.592 17.136 30.317 1.00 86.69 153 ALA A CA 1
ATOM 1239 C C . ALA A 1 153 ? -32.101 17.031 30.024 1.00 86.69 153 ALA A C 1
ATOM 1241 O O . ALA A 1 153 ? -32.896 17.763 30.618 1.00 86.69 153 ALA A O 1
ATOM 1242 N N . ALA A 1 154 ? -32.519 16.100 29.161 1.00 84.94 154 ALA A N 1
ATOM 1243 C CA . ALA A 1 154 ? -33.930 15.874 28.851 1.00 84.94 154 ALA A CA 1
ATOM 1244 C C . ALA A 1 154 ? -34.715 15.345 30.064 1.00 84.94 154 ALA A C 1
ATOM 1246 O O . ALA A 1 154 ? -35.819 15.820 30.338 1.00 84.94 154 ALA A O 1
ATOM 1247 N N . VAL A 1 155 ? -34.142 14.407 30.826 1.00 89.12 155 VAL A N 1
ATOM 1248 C CA . VAL A 1 155 ? -34.743 13.891 32.069 1.00 89.12 155 VAL A CA 1
ATOM 1249 C C . VAL A 1 155 ? -34.864 15.003 33.113 1.00 89.12 155 VAL A C 1
ATOM 1251 O O . VAL A 1 155 ? -35.929 15.174 33.709 1.00 89.12 155 VAL A O 1
ATOM 1254 N N . SER A 1 156 ? -33.809 15.803 33.289 1.00 84.94 156 SER A N 1
ATOM 1255 C CA . SER A 1 156 ? -33.801 16.958 34.195 1.00 84.94 156 SER A CA 1
ATOM 1256 C C . SER A 1 156 ? -34.865 17.997 33.818 1.00 84.94 156 SER A C 1
ATOM 1258 O O . SER A 1 156 ? -35.646 18.428 34.668 1.00 84.94 156 SER A O 1
ATOM 1260 N N . SER A 1 157 ? -34.972 18.343 32.531 1.00 78.19 157 SER A N 1
ATOM 1261 C CA . SER A 1 157 ? -35.994 19.265 32.023 1.00 78.19 157 SER A CA 1
ATOM 1262 C C . SER A 1 157 ? -37.410 18.733 32.257 1.00 78.19 157 SER A C 1
ATOM 1264 O O . SER A 1 157 ? -38.271 19.447 32.770 1.00 78.19 157 SER A O 1
ATOM 1266 N N . ARG A 1 158 ? -37.647 17.443 31.988 1.00 81.81 158 ARG A N 1
ATOM 1267 C CA . ARG A 1 158 ? -38.952 16.804 32.207 1.00 81.81 158 ARG A CA 1
ATOM 1268 C C . ARG A 1 158 ? -39.368 16.822 33.677 1.00 81.81 158 ARG A C 1
ATOM 1270 O O . ARG A 1 158 ? -40.539 17.055 33.968 1.00 81.81 158 ARG A O 1
ATOM 1277 N N . ARG A 1 159 ? -38.420 16.623 34.597 1.00 86.69 159 ARG A N 1
ATOM 1278 C CA . ARG A 1 159 ? -38.669 16.727 36.040 1.00 86.69 159 ARG A CA 1
ATOM 1279 C C . ARG A 1 159 ? -39.061 18.149 36.442 1.00 86.69 159 ARG A C 1
ATOM 1281 O O . ARG A 1 159 ? -40.069 18.316 37.120 1.00 86.69 159 ARG A O 1
ATOM 1288 N N . ARG A 1 160 ? -38.337 19.164 35.954 1.00 82.81 160 ARG A N 1
ATOM 1289 C CA . ARG A 1 160 ? -38.660 20.581 36.206 1.00 82.81 160 ARG A CA 1
ATOM 1290 C C . ARG A 1 160 ? -40.033 20.973 35.659 1.00 82.81 160 ARG A C 1
ATOM 1292 O O . ARG A 1 160 ? -40.783 21.662 36.341 1.00 82.81 160 ARG A O 1
ATOM 1299 N N . ILE A 1 161 ? -40.389 20.505 34.461 1.00 86.50 161 ILE A N 1
ATOM 1300 C CA . ILE A 1 161 ? -41.720 20.726 33.875 1.00 86.50 161 ILE A CA 1
ATOM 1301 C C . ILE A 1 161 ? -42.802 20.042 34.720 1.00 86.50 161 ILE A C 1
ATOM 1303 O O . ILE A 1 161 ? -43.845 20.638 34.964 1.00 86.50 161 ILE A O 1
ATOM 1307 N N . GLY A 1 162 ? -42.555 18.822 35.207 1.00 81.69 162 GLY A N 1
ATOM 1308 C CA . GLY A 1 162 ? -43.479 18.114 36.095 1.00 81.69 162 GLY A CA 1
ATOM 1309 C C . GLY A 1 162 ? -43.721 18.849 37.417 1.00 81.69 162 GLY A C 1
ATOM 1310 O O . GLY A 1 162 ? -44.869 19.015 37.823 1.00 81.69 162 GLY A O 1
ATOM 1311 N N . GLU A 1 163 ? -42.659 19.343 38.055 1.00 88.75 163 GLU A N 1
ATOM 1312 C CA . GLU A 1 163 ? -42.745 20.143 39.285 1.00 88.75 163 GLU A CA 1
ATOM 1313 C C . GLU A 1 163 ? -43.486 21.471 39.046 1.00 88.75 163 GLU A C 1
ATOM 1315 O O . GLU A 1 163 ? -44.369 21.834 39.826 1.00 88.75 163 GLU A O 1
ATOM 1320 N N . ALA A 1 164 ? -43.206 22.157 37.931 1.00 85.12 164 ALA A N 1
ATOM 1321 C CA . ALA A 1 164 ? -43.907 23.379 37.544 1.00 85.12 164 ALA A CA 1
ATOM 1322 C C . ALA A 1 164 ? -45.402 23.131 37.289 1.00 85.12 164 ALA A C 1
ATOM 1324 O O . ALA A 1 164 ? -46.239 23.848 37.829 1.00 85.12 164 ALA A O 1
ATOM 1325 N N . LEU A 1 165 ? -45.753 22.080 36.539 1.00 86.81 165 LEU A N 1
ATOM 1326 C CA . LEU A 1 165 ? -47.146 21.694 36.293 1.00 86.81 165 LEU A CA 1
ATOM 1327 C C . LEU A 1 165 ? -47.877 21.360 37.595 1.00 86.81 165 LEU A C 1
ATOM 1329 O O . LEU A 1 165 ? -49.020 21.773 37.776 1.00 86.81 165 LEU A O 1
ATOM 1333 N N . HIS A 1 166 ? -47.224 20.649 38.515 1.00 88.50 166 HIS A N 1
ATOM 1334 C CA . HIS A 1 166 ? -47.806 20.331 39.815 1.00 88.50 166 HIS A CA 1
ATOM 1335 C C . HIS A 1 166 ? -48.106 21.602 40.625 1.00 88.50 166 HIS A C 1
ATOM 1337 O O . HIS A 1 166 ? -49.210 21.750 41.152 1.00 88.50 166 HIS A O 1
ATOM 1343 N N . LEU A 1 167 ? -47.166 22.553 40.670 1.00 90.75 167 LEU A N 1
ATOM 1344 C CA . LEU A 1 167 ? -47.373 23.861 41.301 1.00 90.75 167 LEU A CA 1
ATOM 1345 C C . LEU A 1 167 ? -48.508 24.649 40.631 1.00 90.75 167 LEU A C 1
ATOM 1347 O O . LEU A 1 167 ? -49.382 25.168 41.324 1.00 90.75 167 LEU A O 1
ATOM 1351 N N . THR A 1 168 ? -48.553 24.698 39.298 1.00 89.19 168 THR A N 1
ATOM 1352 C CA . THR A 1 168 ? -49.625 25.381 38.557 1.00 89.19 168 THR A CA 1
ATOM 1353 C C . THR A 1 168 ? -50.993 24.766 38.845 1.00 89.19 168 THR A C 1
ATOM 1355 O O . THR A 1 168 ? -51.952 25.496 39.096 1.00 89.19 168 THR A O 1
ATOM 1358 N N . LEU A 1 169 ? -51.097 23.434 38.870 1.00 89.75 169 LEU A N 1
ATOM 1359 C CA . LEU A 1 169 ? -52.339 22.730 39.195 1.00 89.75 169 LEU A CA 1
ATOM 1360 C C . LEU A 1 169 ? -52.797 23.004 40.632 1.00 89.75 169 LEU A C 1
ATOM 1362 O O . LEU A 1 169 ? -53.995 23.176 40.864 1.00 89.75 169 LEU A O 1
ATOM 1366 N N . LEU A 1 170 ? -51.865 23.076 41.590 1.00 91.88 170 LEU A N 1
ATOM 1367 C CA . LEU A 1 170 ? -52.172 23.452 42.972 1.00 91.88 170 LEU A CA 1
ATOM 1368 C C . LEU A 1 170 ? -52.722 24.882 43.064 1.00 91.88 170 LEU A C 1
ATOM 1370 O O . LEU A 1 170 ? -53.753 25.090 43.702 1.00 91.88 170 LEU A O 1
ATOM 1374 N N . ILE A 1 171 ? -52.090 25.847 42.388 1.00 91.88 171 ILE A N 1
ATOM 1375 C CA . ILE A 1 171 ? -52.559 27.242 42.346 1.00 91.88 171 ILE A CA 1
ATOM 1376 C C . ILE A 1 171 ? -53.956 27.316 41.722 1.00 91.88 171 ILE A C 1
ATOM 1378 O O . ILE A 1 171 ? -54.848 27.938 42.292 1.00 91.88 171 ILE A O 1
ATOM 1382 N N . CYS A 1 172 ? -54.177 26.636 40.593 1.00 90.25 172 CYS A N 1
ATOM 1383 C CA . CYS A 1 172 ? -55.486 26.581 39.942 1.00 90.25 172 CYS A CA 1
ATOM 1384 C C . CYS A 1 172 ? -56.564 26.031 40.884 1.00 90.25 172 CYS A C 1
ATOM 1386 O O . CYS A 1 172 ? -57.619 26.643 41.028 1.00 90.25 172 CYS A O 1
ATOM 1388 N N . LYS A 1 173 ? -56.293 24.922 41.588 1.00 89.50 173 LYS A N 1
ATOM 1389 C CA . LYS A 1 173 ? -57.220 24.379 42.596 1.00 89.50 173 LYS A CA 1
ATOM 1390 C C . LYS A 1 173 ? -57.534 25.394 43.694 1.00 89.50 173 LYS A C 1
ATOM 1392 O O . LYS A 1 173 ? -58.698 25.543 44.063 1.00 89.50 173 LYS A O 1
ATOM 1397 N N . PHE A 1 174 ? -56.520 26.093 44.196 1.00 91.12 174 PHE A N 1
ATOM 1398 C CA . PHE A 1 174 ? -56.691 27.096 45.244 1.00 91.12 174 PHE A CA 1
ATOM 1399 C C . PHE A 1 174 ? -57.559 28.274 44.777 1.00 91.12 174 PHE A C 1
ATOM 1401 O O . PHE A 1 174 ? -58.498 28.658 45.473 1.00 91.12 174 PHE A O 1
ATOM 1408 N N . VAL A 1 175 ? -57.315 28.788 43.567 1.00 90.50 175 VAL A N 1
ATOM 1409 C CA . VAL A 1 175 ? -58.110 29.866 42.955 1.00 90.50 175 VAL A CA 1
ATOM 1410 C C . VAL A 1 175 ? -59.557 29.432 42.730 1.00 90.50 175 VAL A C 1
ATOM 1412 O O . VAL A 1 175 ? -60.470 30.166 43.098 1.00 90.50 175 VAL A O 1
ATOM 1415 N N . THR A 1 176 ? -59.793 28.231 42.197 1.00 87.31 176 THR A N 1
ATOM 1416 C CA . THR A 1 176 ? -61.153 27.709 41.988 1.00 87.31 176 THR A CA 1
ATOM 1417 C C . THR A 1 176 ? -61.898 27.526 43.314 1.00 87.31 176 THR A C 1
ATOM 1419 O O . THR A 1 176 ? -63.076 27.863 43.406 1.00 87.31 176 THR A O 1
ATOM 1422 N N . SER A 1 177 ? -61.213 27.063 44.366 1.00 86.62 177 SER A N 1
ATOM 1423 C CA . SER A 1 177 ? -61.776 26.945 45.720 1.00 86.62 177 SER A CA 1
ATOM 1424 C C . SER A 1 177 ? -62.147 28.309 46.316 1.00 86.62 177 SER A C 1
ATOM 1426 O O . SER A 1 177 ? -63.223 28.469 46.901 1.00 86.62 177 SER A O 1
ATOM 1428 N N . LEU A 1 178 ? -61.285 29.317 46.140 1.00 83.94 178 LEU A N 1
ATOM 1429 C CA . LEU A 1 178 ? -61.563 30.697 46.545 1.00 83.94 178 LEU A CA 1
ATOM 1430 C C . LEU A 1 178 ? -62.745 31.285 45.774 1.00 83.94 178 LEU A C 1
ATOM 1432 O O . LEU A 1 178 ? -63.648 31.842 46.390 1.00 83.94 178 LEU A O 1
ATOM 1436 N N . ALA A 1 179 ? -62.777 31.124 44.451 1.00 81.94 179 ALA A N 1
ATOM 1437 C CA . ALA A 1 179 ? -63.868 31.604 43.609 1.00 81.94 179 ALA A CA 1
ATOM 1438 C C . ALA A 1 179 ? -65.206 30.965 44.003 1.00 81.94 179 ALA A C 1
ATOM 1440 O O . ALA A 1 179 ? -66.194 31.675 44.169 1.00 81.94 179 ALA A O 1
ATOM 1441 N N . PHE A 1 180 ? -65.227 29.650 44.245 1.00 84.56 180 PHE A N 1
ATOM 1442 C CA . PHE A 1 180 ? -66.410 28.943 44.739 1.00 84.56 180 PHE A CA 1
ATOM 1443 C C . PHE A 1 180 ? -66.867 29.468 46.107 1.00 84.56 180 PHE A C 1
ATOM 1445 O O . PHE A 1 180 ? -68.053 29.714 46.313 1.00 84.56 180 PHE A O 1
ATOM 1452 N N . SER A 1 181 ? -65.929 29.710 47.025 1.00 77.69 181 SER A N 1
ATOM 1453 C CA . SER A 1 181 ? -66.227 30.251 48.357 1.00 77.69 181 SER A CA 1
ATOM 1454 C C . SER A 1 181 ? -66.757 31.688 48.301 1.00 77.69 181 SER A C 1
ATOM 1456 O O . SER A 1 181 ? -67.696 32.030 49.020 1.00 77.69 181 SER A O 1
ATOM 1458 N N . CYS A 1 182 ? -66.191 32.531 47.434 1.00 75.50 182 CYS A N 1
ATOM 1459 C CA . CYS A 1 182 ? -66.669 33.891 47.184 1.00 75.50 182 CYS A CA 1
ATOM 1460 C C . CYS A 1 182 ? -68.060 33.888 46.541 1.00 75.50 182 CYS A C 1
ATOM 1462 O O . CYS A 1 182 ? -68.934 34.619 47.002 1.00 75.50 182 CYS A O 1
ATOM 1464 N N . GLN A 1 183 ? -68.290 33.031 45.539 1.00 76.69 183 GLN A N 1
ATOM 1465 C CA . GLN A 1 183 ? -69.596 32.848 44.908 1.00 76.69 183 GLN A CA 1
ATOM 1466 C C . GLN A 1 183 ? -70.632 32.415 45.950 1.00 76.69 183 GLN A C 1
ATOM 1468 O O . GLN A 1 183 ? -71.645 33.085 46.094 1.00 76.69 183 GLN A O 1
ATOM 1473 N N . TRP A 1 184 ? -70.349 31.370 46.734 1.00 71.06 184 TRP A N 1
ATOM 1474 C CA . TRP A 1 184 ? -71.222 30.870 47.801 1.00 71.06 184 TRP A CA 1
ATOM 1475 C C . TRP A 1 184 ? -71.551 31.944 48.843 1.00 71.06 184 TRP A C 1
ATOM 1477 O O . TRP A 1 184 ? -72.705 32.120 49.232 1.00 71.06 184 TRP A O 1
ATOM 1487 N N . ARG A 1 185 ? -70.546 32.718 49.269 1.00 67.94 185 ARG A N 1
ATOM 1488 C CA . ARG A 1 185 ? -70.742 33.838 50.197 1.00 67.94 185 ARG A CA 1
ATOM 1489 C C . ARG A 1 185 ? -71.584 34.954 49.569 1.00 67.94 185 ARG A C 1
ATOM 1491 O O . ARG A 1 185 ? -72.404 35.541 50.268 1.00 67.94 185 ARG A O 1
ATOM 1498 N N . SER A 1 186 ? -71.427 35.218 48.271 1.00 65.00 186 SER A N 1
ATOM 1499 C CA . SER A 1 186 ? -72.250 36.190 47.543 1.00 65.00 186 SER A CA 1
ATOM 1500 C C . SER A 1 186 ? -73.704 35.728 47.378 1.00 65.00 186 SER A C 1
ATOM 1502 O O . SER A 1 186 ? -74.605 36.537 47.570 1.00 65.00 186 SER A O 1
ATOM 1504 N N . THR A 1 187 ? -73.968 34.437 47.129 1.00 61.47 187 THR A N 1
ATOM 1505 C CA . THR A 1 187 ? -75.333 33.884 47.081 1.00 61.47 187 THR A CA 1
ATOM 1506 C C . THR A 1 187 ? -75.991 33.853 48.455 1.00 61.47 187 THR A C 1
ATOM 1508 O O . THR A 1 187 ? -77.176 34.156 48.557 1.00 61.47 187 THR A O 1
ATOM 1511 N N . LEU A 1 188 ? -75.245 33.559 49.526 1.00 58.97 188 LEU A N 1
ATOM 1512 C CA . LEU A 1 188 ? -75.746 33.691 50.900 1.00 58.97 188 LEU A CA 1
ATOM 1513 C C . LEU A 1 188 ? -76.053 35.145 51.259 1.00 58.97 188 LEU A C 1
ATOM 1515 O O . LEU A 1 188 ? -77.102 35.405 51.837 1.00 58.97 188 LEU A O 1
ATOM 1519 N N . SER A 1 189 ? -75.183 36.083 50.875 1.00 57.44 189 SER A N 1
ATOM 1520 C CA . SER A 1 189 ? -75.411 37.522 51.034 1.00 57.44 189 SER A CA 1
ATOM 1521 C C . SER A 1 189 ? -76.673 37.975 50.295 1.00 57.44 189 SER A C 1
ATOM 1523 O O . SER A 1 189 ? -77.528 38.606 50.910 1.00 57.44 189 SER A O 1
ATOM 1525 N N . TRP A 1 190 ? -76.838 37.596 49.025 1.00 51.00 190 TRP A N 1
ATOM 1526 C CA . TRP A 1 190 ? -78.048 37.874 48.245 1.00 51.00 190 TRP A CA 1
ATOM 1527 C C . TRP A 1 190 ? -79.298 37.250 48.869 1.00 51.00 190 TRP A C 1
ATOM 1529 O O . TRP A 1 190 ? -80.315 37.926 48.985 1.00 51.00 190 TRP A O 1
ATOM 1539 N N . SER A 1 191 ? -79.215 36.002 49.342 1.00 53.19 191 SER A N 1
ATOM 1540 C CA . SER A 1 191 ? -80.294 35.347 50.088 1.00 53.19 191 SER A CA 1
ATOM 1541 C C . SER A 1 191 ? -80.667 36.164 51.325 1.00 53.19 191 SER A C 1
ATOM 1543 O O . SER A 1 191 ? -81.827 36.527 51.486 1.00 53.19 191 SER A O 1
ATOM 1545 N N . THR A 1 192 ? -79.703 36.541 52.170 1.00 53.81 192 THR A N 1
ATOM 1546 C CA . THR A 1 192 ? -79.973 37.366 53.359 1.00 53.81 192 THR A CA 1
ATOM 1547 C C . THR A 1 192 ? -80.509 38.757 53.020 1.00 53.81 192 THR A C 1
ATOM 1549 O O . THR A 1 192 ? -81.372 39.253 53.733 1.00 53.81 192 THR A O 1
ATOM 1552 N N . SER A 1 193 ? -80.078 39.373 51.916 1.00 53.06 193 SER A N 1
ATOM 1553 C CA . SER A 1 193 ? -80.603 40.664 51.457 1.00 53.06 193 SER A CA 1
ATOM 1554 C C . SER A 1 193 ? -82.019 40.562 50.874 1.00 53.06 193 SER A C 1
ATOM 1556 O O . SER A 1 193 ? -82.802 41.491 51.042 1.00 53.06 193 SER A O 1
ATOM 1558 N N . CYS A 1 194 ? -82.403 39.439 50.256 1.00 49.59 194 CYS A N 1
ATOM 1559 C CA . CYS A 1 194 ? -83.783 39.190 49.822 1.00 49.59 194 CYS A CA 1
ATOM 1560 C C . CYS A 1 194 ? -84.760 38.996 50.997 1.00 49.59 194 CYS A C 1
ATOM 1562 O O . CYS A 1 194 ? -85.942 39.290 50.838 1.00 49.59 194 CYS A O 1
ATOM 1564 N N . TRP A 1 195 ? -84.279 38.564 52.169 1.00 50.09 195 TRP A N 1
ATOM 1565 C CA . TRP A 1 195 ? -85.070 38.496 53.410 1.00 50.09 195 TRP A CA 1
ATOM 1566 C C . TRP A 1 195 ? -85.149 39.832 54.169 1.00 50.09 195 TRP A C 1
ATOM 1568 O O . TRP A 1 195 ? -85.953 39.964 55.087 1.00 50.09 195 TRP A O 1
ATOM 1578 N N . VAL A 1 196 ? -84.357 40.835 53.776 1.00 50.69 196 VAL A N 1
ATOM 1579 C CA . VAL A 1 196 ? -84.367 42.192 54.345 1.00 50.69 196 VAL A CA 1
ATOM 1580 C C . VAL A 1 196 ? -84.825 43.178 53.264 1.00 50.69 196 VAL A C 1
ATOM 1582 O O . VAL A 1 196 ? -84.092 44.069 52.844 1.00 50.69 196 VAL A O 1
A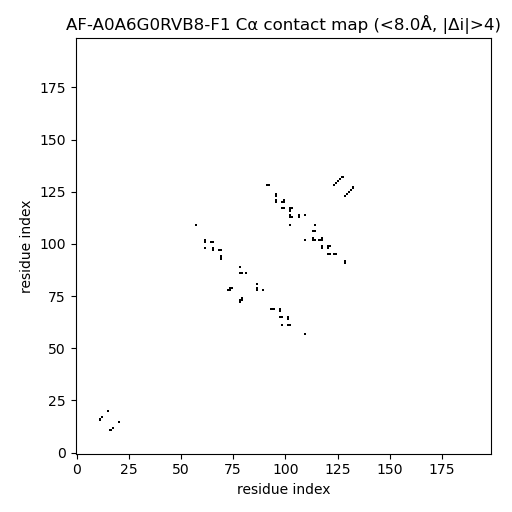TOM 1585 N N . ARG A 1 197 ? -86.063 43.019 52.784 1.00 40.47 197 ARG A N 1
ATOM 1586 C CA . ARG A 1 197 ? -86.827 44.156 52.248 1.00 40.47 197 ARG A CA 1
ATOM 1587 C C . ARG A 1 197 ? -87.724 44.683 53.368 1.00 40.47 197 ARG A C 1
ATOM 1589 O O . ARG A 1 197 ? -88.543 43.912 53.865 1.00 40.47 197 ARG A O 1
ATOM 1596 N N . PRO A 1 198 ? -87.572 45.944 53.800 1.00 49.47 198 PRO A N 1
ATOM 1597 C CA . PRO A 1 198 ? -88.507 46.544 54.735 1.00 49.47 198 PRO A CA 1
ATOM 1598 C C . PRO A 1 198 ? -89.791 46.969 54.007 1.00 49.47 198 PRO A C 1
ATOM 1600 O O . PRO A 1 198 ? -89.701 47.594 52.952 1.00 49.47 198 PRO A O 1
ATOM 1603 N N . ALA A 1 199 ? -90.919 46.657 54.659 1.00 47.31 199 ALA A N 1
ATOM 1604 C CA . ALA A 1 199 ? -92.299 47.114 54.438 1.00 47.31 199 ALA A CA 1
ATOM 1605 C C . ALA A 1 199 ? -92.957 46.778 53.087 1.00 47.31 199 ALA A C 1
ATOM 1607 O O . ALA A 1 199 ? -92.589 47.368 52.049 1.00 47.31 199 ALA A O 1
#

Organism: NCBI:txid53985

Foldseek 3Di:
DVVVVVVVVVVCCVPPPPVCVVVVVVVVVVVVVVCVVCVVVVVVVVVVVVVVVVVVVVVVVLVVQLVVVLVVCVPDVVLVPDDDPRNVLVNVLSVLVSSLVSLVVVCVPCPPVSVVVNVVSVVVCCVPNVPVVVVVVVVVVVVVVVVVVVVVVVVVVVVVVVVVVVVVVVVVVVVVVVVVVVVVVVVVVVVVVVVPDDD

pLDDT: mean 81.55, std 9.81, range [40.47, 91.94]

Solvent-accessible surface area (backbone atoms only — not comparable to full-atom values): 10766 Å² total; per-residue (Å²): 119,65,69,60,52,56,51,50,52,53,50,43,57,72,76,53,48,77,86,49,48,66,57,52,52,52,52,48,52,50,50,51,50,52,48,61,68,46,44,62,57,51,51,51,52,48,54,51,49,53,51,52,48,50,53,51,50,52,51,52,50,50,52,52,56,37,51,54,52,50,52,53,50,69,68,31,66,70,59,64,65,42,62,70,69,60,30,54,51,50,52,55,50,46,66,50,48,44,55,46,49,55,34,62,77,36,36,89,81,42,43,72,63,26,54,55,52,37,54,52,48,51,53,46,37,50,52,61,62,54,43,46,55,54,50,49,52,53,50,51,52,50,51,52,51,51,54,48,51,54,50,53,51,51,53,52,49,52,50,53,51,49,54,48,51,52,53,52,53,50,52,51,52,51,51,52,53,48,50,50,51,51,49,51,51,48,52,51,48,50,52,56,50,70,74,62,68,84,134